Protein AF-A0A7C8DAU6-F1 (afdb_monomer)

Mean predicted aligned error: 12.1 Å

pLDDT: mean 77.52, std 14.63, range [39.88, 94.0]

Structure (mmCIF, N/CA/C/O backbone):
data_AF-A0A7C8DAU6-F1
#
_entry.id   AF-A0A7C8DAU6-F1
#
loop_
_atom_site.group_PDB
_atom_site.id
_atom_site.type_symbol
_atom_site.label_atom_id
_atom_site.label_alt_id
_atom_site.label_comp_id
_atom_site.label_asym_id
_atom_site.label_entity_id
_atom_site.label_seq_id
_atom_site.pdbx_PDB_ins_code
_atom_site.Cartn_x
_atom_site.Cartn_y
_atom_site.Cartn_z
_atom_site.occupancy
_atom_site.B_iso_or_equiv
_atom_site.auth_seq_id
_atom_site.auth_comp_id
_atom_site.auth_asym_id
_atom_site.auth_atom_id
_atom_site.pdbx_PDB_model_num
ATOM 1 N N . MET A 1 1 ? 6.313 13.706 -57.744 1.00 39.88 1 MET A N 1
ATOM 2 C CA . MET A 1 1 ? 7.188 13.143 -56.694 1.00 39.88 1 MET A CA 1
ATOM 3 C C . MET A 1 1 ? 6.290 12.747 -55.542 1.00 39.88 1 MET A C 1
ATOM 5 O O . MET A 1 1 ? 5.895 13.608 -54.774 1.00 39.88 1 MET A O 1
ATOM 9 N N . ASN A 1 2 ? 5.853 11.493 -55.509 1.00 51.28 2 ASN A N 1
ATOM 10 C CA . ASN A 1 2 ? 4.998 10.982 -54.447 1.00 51.28 2 ASN A CA 1
ATOM 11 C C . ASN A 1 2 ? 5.429 9.538 -54.225 1.00 51.28 2 ASN A C 1
ATOM 13 O O . ASN A 1 2 ? 5.299 8.755 -55.153 1.00 51.28 2 ASN A O 1
ATOM 17 N N . ASN A 1 3 ? 6.011 9.232 -53.071 1.00 45.12 3 ASN A N 1
ATOM 18 C CA . ASN A 1 3 ? 6.221 7.863 -52.605 1.00 45.12 3 ASN A CA 1
ATOM 19 C C . ASN A 1 3 ? 6.151 7.895 -51.079 1.00 45.12 3 ASN A C 1
ATOM 21 O O . ASN A 1 3 ? 7.150 7.830 -50.367 1.00 45.12 3 ASN A O 1
ATOM 25 N N . SER A 1 4 ? 4.928 8.058 -50.595 1.00 66.75 4 SER A N 1
ATOM 26 C CA . SER A 1 4 ? 4.530 7.580 -49.281 1.00 66.75 4 SER A CA 1
ATOM 27 C C . SER A 1 4 ? 3.881 6.209 -49.477 1.00 66.75 4 SER A C 1
ATOM 29 O O . SER A 1 4 ? 3.164 6.020 -50.455 1.00 66.75 4 SER A O 1
ATOM 31 N N . ALA A 1 5 ? 4.094 5.319 -48.507 1.00 59.41 5 ALA A N 1
ATOM 32 C CA . ALA A 1 5 ? 3.439 4.022 -48.312 1.00 59.41 5 ALA A CA 1
ATOM 33 C C . ALA A 1 5 ? 4.134 2.786 -48.906 1.00 59.41 5 ALA A C 1
ATOM 35 O O . ALA A 1 5 ? 3.749 2.272 -49.949 1.00 59.41 5 ALA A O 1
ATOM 36 N N . VAL A 1 6 ? 5.045 2.213 -48.112 1.00 53.12 6 VAL A N 1
ATOM 37 C CA . VAL A 1 6 ? 4.981 0.780 -47.778 1.00 53.12 6 VAL A CA 1
ATOM 38 C C . VAL A 1 6 ? 5.263 0.655 -46.276 1.00 53.12 6 VAL A C 1
ATOM 40 O O . VAL A 1 6 ? 6.411 0.639 -45.851 1.00 53.12 6 VAL A O 1
ATOM 43 N N . ILE A 1 7 ? 4.200 0.641 -45.464 1.00 58.69 7 ILE A N 1
ATOM 44 C CA . ILE A 1 7 ? 4.240 0.351 -44.017 1.00 58.69 7 ILE A CA 1
ATOM 45 C C . ILE A 1 7 ? 3.485 -0.964 -43.792 1.00 58.69 7 ILE A C 1
ATOM 47 O O . ILE A 1 7 ? 2.482 -1.016 -43.089 1.00 58.69 7 ILE A O 1
ATOM 51 N N . LEU A 1 8 ? 3.902 -2.025 -44.478 1.00 59.00 8 LEU A N 1
ATOM 52 C CA . LEU A 1 8 ? 3.464 -3.378 -44.157 1.00 59.00 8 LEU A CA 1
ATOM 53 C C . LEU A 1 8 ? 4.721 -4.224 -43.956 1.00 59.00 8 LEU A C 1
ATOM 55 O O . LEU A 1 8 ? 5.586 -4.205 -44.835 1.00 59.00 8 LEU A O 1
ATOM 59 N N . PRO A 1 9 ? 4.863 -4.931 -42.822 1.00 58.03 9 PRO A N 1
ATOM 60 C CA . PRO A 1 9 ? 5.962 -5.863 -42.629 1.00 58.03 9 PRO A CA 1
ATOM 61 C C . PRO A 1 9 ? 5.830 -6.973 -43.676 1.00 58.03 9 PRO A C 1
ATOM 63 O O . PRO A 1 9 ? 4.948 -7.821 -43.600 1.00 58.03 9 PRO A O 1
ATOM 66 N N . THR A 1 10 ? 6.677 -6.943 -44.703 1.00 67.38 10 THR A N 1
ATOM 67 C CA . THR A 1 10 ? 6.660 -7.924 -45.799 1.00 67.38 10 THR A CA 1
ATOM 68 C C . THR A 1 10 ? 7.299 -9.262 -45.413 1.00 67.38 10 THR A C 1
ATOM 70 O O . THR A 1 10 ? 7.273 -10.193 -46.210 1.00 67.38 10 THR A O 1
ATOM 73 N N . ASN A 1 11 ? 7.849 -9.374 -44.197 1.00 71.00 11 ASN A N 1
ATOM 74 C CA . ASN A 1 11 ? 8.528 -10.563 -43.686 1.00 71.00 11 ASN A CA 1
ATOM 75 C C . ASN A 1 11 ? 7.831 -11.066 -42.411 1.00 71.00 11 ASN A C 1
ATOM 77 O O . ASN A 1 11 ? 7.486 -10.280 -41.530 1.00 71.00 11 ASN A O 1
ATOM 81 N N . LEU A 1 12 ? 7.656 -12.385 -42.292 1.00 73.94 12 LEU A N 1
ATOM 82 C CA . LEU A 1 12 ? 7.034 -13.027 -41.124 1.00 73.94 12 LEU A CA 1
ATOM 83 C C . LEU A 1 12 ? 7.798 -12.737 -39.813 1.00 73.94 12 LEU A C 1
ATOM 85 O O . LEU A 1 12 ? 7.191 -12.640 -38.746 1.00 73.94 12 LEU A O 1
ATOM 89 N N . GLU A 1 13 ? 9.115 -12.537 -39.902 1.00 73.88 13 GLU A N 1
ATOM 90 C CA . GLU A 1 13 ? 9.978 -12.172 -38.771 1.00 73.88 13 GLU A CA 1
ATOM 91 C C . GLU A 1 13 ? 9.672 -10.762 -38.246 1.00 73.88 13 GLU A C 1
ATOM 93 O O . GLU A 1 13 ? 9.428 -10.598 -37.055 1.00 73.88 13 GLU A O 1
ATOM 98 N N . SER A 1 14 ? 9.531 -9.758 -39.122 1.00 74.06 14 SER A N 1
ATOM 99 C CA . SER A 1 14 ? 9.237 -8.384 -38.687 1.00 74.06 14 SER A CA 1
ATOM 100 C C . SER A 1 14 ? 7.814 -8.207 -38.159 1.00 74.06 14 SER A C 1
ATOM 102 O O . SER A 1 14 ? 7.573 -7.341 -37.319 1.00 74.06 14 SER A O 1
ATOM 104 N N . PHE A 1 15 ? 6.871 -9.039 -38.608 1.00 75.19 15 PHE A N 1
ATOM 105 C CA . PHE A 1 15 ? 5.551 -9.136 -37.987 1.00 75.19 15 PHE A CA 1
ATOM 106 C C . PHE A 1 15 ? 5.646 -9.732 -36.576 1.00 75.19 15 PHE A C 1
ATOM 108 O O . PHE A 1 15 ? 5.046 -9.199 -35.647 1.00 75.19 15 PHE A O 1
ATOM 115 N N . THR A 1 16 ? 6.430 -10.798 -36.392 1.00 80.62 16 THR A N 1
ATOM 116 C CA . THR A 1 16 ? 6.605 -11.446 -35.082 1.00 80.62 16 THR A CA 1
ATOM 117 C C . THR A 1 16 ? 7.284 -10.509 -34.080 1.00 80.62 16 THR A C 1
ATOM 119 O O . THR A 1 16 ? 6.788 -10.362 -32.966 1.00 80.62 16 THR A O 1
ATOM 122 N N . ASP A 1 17 ? 8.329 -9.792 -34.492 1.00 81.88 17 ASP A N 1
ATOM 123 C CA . ASP A 1 17 ? 9.068 -8.858 -33.631 1.00 81.88 17 ASP A CA 1
ATOM 124 C C . ASP A 1 17 ? 8.231 -7.657 -33.168 1.00 81.88 17 ASP A C 1
ATOM 126 O O . ASP A 1 17 ? 8.472 -7.103 -32.097 1.00 81.88 17 ASP A O 1
ATOM 130 N N . GLN A 1 18 ? 7.226 -7.250 -33.949 1.00 80.12 18 GLN A N 1
ATOM 131 C CA . GLN A 1 18 ? 6.353 -6.122 -33.608 1.00 80.12 18 GLN A CA 1
ATOM 132 C C . GLN A 1 18 ? 5.091 -6.559 -32.859 1.00 80.12 18 GLN A C 1
ATOM 134 O O . GLN A 1 18 ? 4.644 -5.875 -31.940 1.00 80.12 18 GLN A O 1
ATOM 139 N N . VAL A 1 19 ? 4.501 -7.695 -33.236 1.00 86.56 19 VAL A N 1
ATOM 140 C CA . VAL A 1 19 ? 3.215 -8.151 -32.691 1.00 86.56 19 VAL A CA 1
ATOM 141 C C . VAL A 1 19 ? 3.391 -8.922 -31.387 1.00 86.56 19 VAL A C 1
ATOM 143 O O . VAL A 1 19 ? 2.555 -8.792 -30.489 1.00 86.56 19 VAL A O 1
ATOM 146 N N . LEU A 1 20 ? 4.475 -9.688 -31.238 1.00 84.94 20 LEU A N 1
ATOM 147 C CA . LEU A 1 20 ? 4.702 -10.505 -30.046 1.00 84.94 20 LEU A CA 1
ATOM 148 C C . LEU A 1 20 ? 4.849 -9.663 -28.761 1.00 84.94 20 LEU A C 1
ATOM 150 O O . LEU A 1 20 ? 4.188 -10.008 -27.778 1.00 84.94 20 LEU A O 1
ATOM 154 N N . PRO A 1 21 ? 5.599 -8.539 -28.734 1.00 85.25 21 PRO A N 1
ATOM 155 C CA . PRO A 1 21 ? 5.677 -7.684 -27.547 1.00 85.25 21 PRO A CA 1
ATOM 156 C C . PRO A 1 21 ? 4.337 -7.038 -27.185 1.00 85.25 21 PRO A C 1
ATOM 158 O O . PRO A 1 21 ? 3.995 -6.948 -26.008 1.00 85.25 21 PRO A O 1
ATOM 161 N N . VAL A 1 22 ? 3.542 -6.633 -28.182 1.00 86.44 22 VAL A N 1
ATOM 162 C CA . VAL A 1 22 ? 2.211 -6.043 -27.957 1.00 86.44 22 VAL A CA 1
ATOM 163 C C . VAL A 1 22 ? 1.257 -7.080 -27.370 1.00 86.44 22 VAL A C 1
ATOM 165 O O . VAL A 1 22 ? 0.549 -6.796 -26.405 1.00 86.44 22 VAL A O 1
ATOM 168 N N . PHE A 1 23 ? 1.264 -8.303 -27.901 1.00 87.56 23 PHE A N 1
ATOM 169 C CA . PHE A 1 23 ? 0.465 -9.396 -27.356 1.00 87.56 23 PHE A CA 1
ATOM 170 C C . PHE A 1 23 ? 0.895 -9.761 -25.927 1.00 87.56 23 PHE A C 1
ATOM 172 O O . PHE A 1 23 ? 0.044 -9.931 -25.052 1.00 87.56 23 PHE A O 1
ATOM 179 N N . ALA A 1 24 ? 2.205 -9.810 -25.664 1.00 86.12 24 ALA A N 1
ATOM 180 C CA . ALA A 1 24 ? 2.749 -10.023 -24.325 1.00 86.12 24 ALA A CA 1
ATOM 181 C C . ALA A 1 24 ? 2.336 -8.906 -23.351 1.00 86.12 24 ALA A C 1
ATOM 183 O O . ALA A 1 24 ? 1.946 -9.200 -22.221 1.00 86.12 24 ALA A O 1
ATOM 184 N N . ALA A 1 25 ? 2.340 -7.644 -23.790 1.00 85.50 25 ALA A N 1
ATOM 185 C CA . ALA A 1 25 ? 1.873 -6.514 -22.992 1.00 85.50 25 ALA A CA 1
ATOM 186 C C . ALA A 1 25 ? 0.372 -6.617 -22.678 1.00 85.50 25 ALA A C 1
ATOM 188 O O . ALA A 1 25 ? -0.015 -6.456 -21.524 1.00 85.50 25 ALA A O 1
ATOM 189 N N . ILE A 1 26 ? -0.476 -6.959 -23.658 1.00 90.56 26 ILE A N 1
ATOM 190 C CA . ILE A 1 26 ? -1.918 -7.178 -23.440 1.00 90.56 26 ILE A CA 1
ATOM 191 C C . ILE A 1 26 ? -2.144 -8.290 -22.409 1.00 90.56 26 ILE A C 1
ATOM 193 O O . ILE A 1 26 ? -2.887 -8.097 -21.446 1.00 90.56 26 ILE A O 1
ATOM 197 N N . ALA A 1 27 ? -1.482 -9.438 -22.577 1.00 90.56 27 ALA A N 1
ATOM 198 C CA . ALA A 1 27 ? -1.579 -10.549 -21.635 1.00 90.56 27 ALA A CA 1
ATOM 199 C C . ALA A 1 27 ? -1.118 -10.132 -20.227 1.00 90.56 27 ALA A C 1
ATOM 201 O O . ALA A 1 27 ? -1.813 -10.396 -19.243 1.00 90.56 27 ALA A O 1
ATOM 202 N N . GLY A 1 28 ? 0.003 -9.411 -20.135 1.00 89.00 28 GLY A N 1
ATOM 203 C CA . GLY A 1 28 ? 0.523 -8.856 -18.888 1.00 89.00 28 GLY A CA 1
ATOM 204 C C . GLY A 1 28 ? -0.467 -7.911 -18.203 1.00 89.00 28 GLY A C 1
ATOM 205 O O . GLY A 1 28 ? -0.727 -8.063 -17.011 1.00 89.00 28 GLY A O 1
ATOM 206 N N . ILE A 1 29 ? -1.092 -6.997 -18.951 1.00 90.44 29 ILE A N 1
ATOM 207 C CA . ILE A 1 29 ? -2.101 -6.058 -18.436 1.00 90.44 29 ILE A CA 1
ATOM 208 C C . ILE A 1 29 ? -3.329 -6.796 -17.906 1.00 90.44 29 ILE A C 1
ATOM 210 O O . ILE A 1 29 ? -3.839 -6.426 -16.849 1.00 90.44 29 ILE A O 1
ATOM 214 N N . VAL A 1 30 ? -3.811 -7.832 -18.597 1.00 94.00 30 VAL A N 1
ATOM 215 C CA . VAL A 1 30 ? -4.974 -8.622 -18.154 1.00 94.00 30 VAL A CA 1
ATOM 216 C C . VAL A 1 30 ? -4.668 -9.349 -16.843 1.00 94.00 30 VAL A C 1
ATOM 218 O O . VAL A 1 30 ? -5.449 -9.273 -15.888 1.00 94.00 30 VAL A O 1
ATOM 221 N N . VAL A 1 31 ? -3.511 -10.013 -16.767 1.00 91.12 31 VAL A N 1
ATOM 222 C CA . VAL A 1 31 ? -3.067 -10.718 -15.556 1.00 91.12 31 VAL A CA 1
ATOM 223 C C . VAL A 1 31 ? -2.878 -9.733 -14.400 1.00 91.12 31 VAL A C 1
ATOM 225 O O . VAL A 1 31 ? -3.410 -9.950 -13.309 1.00 91.12 31 VAL A O 1
ATOM 228 N N . TYR A 1 32 ? -2.194 -8.614 -14.647 1.00 89.56 32 TYR A N 1
ATOM 229 C CA . TYR A 1 32 ? -1.951 -7.583 -13.642 1.00 89.56 32 TYR A CA 1
ATOM 230 C C . TYR A 1 32 ? -3.254 -6.944 -13.157 1.00 89.56 32 TYR A C 1
ATOM 232 O O . TYR A 1 32 ? -3.492 -6.863 -11.957 1.00 89.56 32 TYR A O 1
ATOM 240 N N . SER A 1 33 ? -4.153 -6.559 -14.063 1.00 90.56 33 SER A N 1
ATOM 241 C CA . SER A 1 33 ? -5.457 -5.978 -13.715 1.00 90.56 33 SER A CA 1
ATOM 242 C C . SER A 1 33 ? -6.302 -6.923 -12.860 1.00 90.56 33 SER A C 1
ATOM 244 O O . SER A 1 33 ? -6.970 -6.484 -11.925 1.00 90.56 33 SER A O 1
ATOM 246 N N . THR A 1 34 ? -6.234 -8.231 -13.126 1.00 90.06 34 THR A N 1
ATOM 247 C CA . THR A 1 34 ? -6.909 -9.252 -12.308 1.00 90.06 34 THR A CA 1
ATOM 248 C C . THR A 1 34 ? -6.330 -9.304 -10.892 1.00 90.06 34 THR A C 1
ATOM 250 O O . THR A 1 34 ? -7.072 -9.373 -9.910 1.00 90.06 34 THR A O 1
ATOM 253 N N . PHE A 1 35 ? -5.004 -9.220 -10.767 1.00 87.50 35 PHE A N 1
ATOM 254 C CA . PHE A 1 35 ? -4.338 -9.106 -9.471 1.00 87.50 35 PHE A CA 1
ATOM 255 C C . PHE A 1 35 ? -4.753 -7.824 -8.732 1.00 87.50 35 PHE A C 1
ATOM 257 O O . PHE A 1 35 ? -5.162 -7.892 -7.570 1.00 87.50 35 PHE A O 1
ATOM 264 N N . VAL A 1 36 ? -4.737 -6.675 -9.416 1.00 88.19 36 VAL A N 1
ATOM 265 C CA . VAL A 1 36 ? -5.164 -5.378 -8.869 1.00 88.19 36 VAL A CA 1
ATOM 266 C C . VAL A 1 36 ? -6.600 -5.428 -8.379 1.00 88.19 36 VAL A C 1
ATOM 268 O O . VAL A 1 36 ? -6.890 -4.917 -7.298 1.00 88.19 36 VAL A O 1
ATOM 271 N N . PHE A 1 37 ? -7.487 -6.090 -9.123 1.00 88.31 37 PHE A N 1
ATOM 272 C CA . PHE A 1 37 ? -8.880 -6.258 -8.733 1.00 88.31 37 PHE A CA 1
ATOM 273 C C . PHE A 1 37 ? -9.030 -6.907 -7.356 1.00 88.31 37 PHE A C 1
ATOM 275 O O . PHE A 1 37 ? -9.788 -6.436 -6.506 1.00 88.31 37 PHE A O 1
ATOM 282 N N . LYS A 1 38 ? -8.262 -7.970 -7.111 1.00 86.44 38 LYS A N 1
ATOM 283 C CA . LYS A 1 38 ? -8.249 -8.649 -5.815 1.00 86.44 38 LYS A CA 1
ATOM 284 C C . LYS A 1 38 ? -7.601 -7.781 -4.734 1.00 86.44 38 LYS A C 1
ATOM 286 O O . LYS A 1 38 ? -8.142 -7.678 -3.636 1.00 86.44 38 LYS A O 1
ATOM 291 N N . PHE A 1 39 ? -6.479 -7.144 -5.063 1.00 84.69 39 PHE A N 1
ATOM 292 C CA . PHE A 1 39 ? -5.710 -6.274 -4.174 1.00 84.69 39 PHE A CA 1
ATOM 293 C C . PHE A 1 39 ? -6.539 -5.113 -3.621 1.00 84.69 39 PHE A C 1
ATOM 295 O O . PHE A 1 39 ? -6.678 -4.972 -2.405 1.00 84.69 39 PHE A O 1
ATOM 302 N N . TYR A 1 40 ? -7.116 -4.293 -4.504 1.00 85.44 40 TYR A N 1
ATOM 303 C CA . TYR A 1 40 ? -7.797 -3.076 -4.075 1.00 85.44 40 TYR A CA 1
ATOM 304 C C . TYR A 1 40 ? -9.038 -3.428 -3.252 1.00 85.44 40 TYR A C 1
ATOM 306 O O . TYR A 1 40 ? -9.341 -2.756 -2.269 1.00 85.44 40 TYR A O 1
ATOM 314 N N . ARG A 1 41 ? -9.772 -4.483 -3.647 1.00 85.12 41 ARG A N 1
ATOM 315 C CA . ARG A 1 41 ? -11.011 -4.877 -2.969 1.00 85.12 41 ARG A CA 1
ATOM 316 C C . ARG A 1 41 ? -10.696 -5.370 -1.572 1.00 85.12 41 ARG A C 1
ATOM 318 O O . ARG A 1 41 ? -11.426 -5.053 -0.643 1.00 85.12 41 ARG A O 1
ATOM 325 N N . PHE A 1 42 ? -9.588 -6.086 -1.436 1.00 83.00 42 PHE A N 1
ATOM 326 C CA . PHE A 1 42 ? -9.103 -6.510 -0.146 1.00 83.00 42 PHE A CA 1
ATOM 327 C C . PHE A 1 42 ? -8.747 -5.302 0.735 1.00 83.00 42 PHE A C 1
ATOM 329 O O . PHE A 1 42 ? -9.311 -5.158 1.810 1.00 83.00 42 PHE A O 1
ATOM 336 N N . LEU A 1 43 ? -7.889 -4.386 0.275 1.00 84.00 43 LEU A N 1
ATOM 337 C CA . LEU A 1 43 ? -7.456 -3.239 1.085 1.00 84.00 43 LEU A CA 1
ATOM 338 C C . LEU A 1 43 ? -8.583 -2.282 1.490 1.00 84.00 43 LEU A C 1
ATOM 340 O O . LEU A 1 43 ? -8.566 -1.760 2.608 1.00 84.00 43 LEU A O 1
ATOM 344 N N . ALA A 1 44 ? -9.534 -2.056 0.585 1.00 85.44 44 ALA A N 1
ATOM 345 C CA . ALA A 1 44 ? -10.622 -1.105 0.769 1.00 85.44 44 ALA A CA 1
ATOM 346 C C . ALA A 1 44 ? -11.780 -1.628 1.628 1.00 85.44 44 ALA A C 1
ATOM 348 O O . ALA A 1 44 ? -12.657 -0.851 1.996 1.00 85.44 44 ALA A O 1
ATOM 349 N N . THR A 1 45 ? -11.812 -2.928 1.934 1.00 80.44 45 THR A N 1
ATOM 350 C CA . THR A 1 45 ? -12.864 -3.501 2.781 1.00 80.44 45 THR A CA 1
ATOM 351 C C . THR A 1 45 ? -12.576 -3.162 4.238 1.00 80.44 45 THR A C 1
ATOM 353 O O . THR A 1 45 ? -11.483 -3.453 4.732 1.00 80.44 45 THR A O 1
ATOM 356 N N . ARG A 1 46 ? -13.541 -2.570 4.949 1.00 75.50 46 ARG A N 1
ATOM 357 C CA . ARG A 1 46 ? -13.369 -2.191 6.357 1.00 75.50 46 ARG A CA 1
ATOM 358 C C . ARG A 1 46 ? -13.063 -3.419 7.219 1.00 75.50 46 ARG A C 1
ATOM 360 O O . ARG A 1 46 ? -12.052 -3.449 7.923 1.00 75.50 46 ARG A O 1
ATOM 367 N N . ASP A 1 47 ? -13.891 -4.454 7.084 1.00 71.00 47 ASP A N 1
ATOM 368 C CA . ASP A 1 47 ? -13.801 -5.714 7.822 1.00 71.00 47 ASP A CA 1
ATOM 369 C C . ASP A 1 47 ? -13.190 -6.821 6.943 1.00 71.00 47 ASP A C 1
ATOM 371 O O . ASP A 1 47 ? -13.859 -7.464 6.142 1.00 71.00 47 ASP A O 1
ATOM 375 N N . LEU A 1 48 ? -11.877 -7.035 7.081 1.00 60.09 48 LEU A N 1
ATOM 376 C CA . LEU A 1 48 ? -11.109 -7.982 6.256 1.00 60.09 48 LEU A CA 1
ATOM 377 C C . LEU A 1 48 ? -11.429 -9.461 6.530 1.00 60.09 48 LEU A C 1
ATOM 379 O O . LEU A 1 48 ? -11.060 -10.333 5.744 1.00 60.09 48 LEU A O 1
ATOM 383 N N . ILE A 1 49 ? -12.063 -9.751 7.665 1.00 56.72 49 ILE A N 1
ATOM 384 C CA . ILE A 1 49 ? -12.398 -11.097 8.121 1.00 56.72 49 ILE A CA 1
ATOM 385 C C . ILE A 1 49 ? -13.847 -11.065 8.580 1.00 56.72 49 ILE A C 1
ATOM 387 O O . ILE A 1 49 ? -14.173 -10.421 9.577 1.00 56.72 49 ILE A O 1
ATOM 391 N N . ASP A 1 50 ? -14.702 -11.772 7.849 1.00 48.28 50 ASP A N 1
ATOM 392 C CA . ASP A 1 50 ? -16.097 -11.925 8.223 1.00 48.28 50 ASP A CA 1
ATOM 393 C C . ASP A 1 50 ? -16.172 -12.825 9.463 1.00 48.28 50 ASP A C 1
ATOM 395 O O . ASP A 1 50 ? -15.729 -13.976 9.473 1.00 48.28 50 ASP A O 1
ATOM 399 N N . ALA A 1 51 ? -16.665 -12.253 10.551 1.00 45.88 51 ALA A N 1
ATOM 400 C CA . ALA A 1 51 ? -16.600 -12.751 11.917 1.00 45.88 51 ALA A CA 1
ATOM 401 C C . ALA A 1 51 ? -17.515 -13.957 12.202 1.00 45.88 51 ALA A C 1
ATOM 403 O O . ALA A 1 51 ? -18.044 -14.091 13.306 1.00 45.88 51 ALA A O 1
ATOM 404 N N . ASN A 1 52 ? -17.764 -14.838 11.234 1.00 46.72 52 ASN A N 1
ATOM 405 C CA . ASN A 1 52 ? -18.747 -15.907 11.383 1.00 46.72 52 ASN A CA 1
ATOM 406 C C . ASN A 1 52 ? -18.123 -17.189 11.968 1.00 46.72 52 ASN A C 1
ATOM 408 O O . ASN A 1 52 ? -18.096 -18.245 11.348 1.00 46.72 52 ASN A O 1
ATOM 412 N N . LEU A 1 53 ? -17.622 -17.098 13.205 1.00 50.53 53 LEU A N 1
ATOM 413 C CA . LEU A 1 53 ? -17.132 -18.238 14.002 1.00 50.53 53 LEU A CA 1
ATOM 414 C C . LEU A 1 53 ? -18.249 -18.924 14.815 1.00 50.53 53 LEU A C 1
ATOM 416 O O . LEU A 1 53 ? -17.995 -19.588 15.822 1.00 50.53 53 LEU A O 1
ATOM 420 N N . SER A 1 54 ? -19.510 -18.787 14.398 1.00 49.38 54 SER A N 1
ATOM 421 C CA . SER A 1 54 ? -20.651 -19.432 15.064 1.00 49.38 54 SER A CA 1
ATOM 422 C C . SER A 1 54 ? -20.540 -20.967 15.068 1.00 49.38 54 SER A C 1
ATOM 424 O O . SER A 1 54 ? -21.019 -21.611 16.005 1.00 49.38 54 SER A O 1
ATOM 426 N N . GLN A 1 55 ? -19.813 -21.539 14.103 1.00 48.06 55 GLN A N 1
ATOM 427 C CA . GLN A 1 55 ? -19.697 -22.982 13.882 1.00 48.06 55 GLN A CA 1
ATOM 428 C C . GLN A 1 55 ? -18.632 -23.692 14.744 1.00 48.06 55 GLN A C 1
ATOM 430 O O . GLN A 1 55 ? -18.694 -24.902 14.911 1.00 48.06 55 GLN A O 1
ATOM 435 N N . TYR A 1 56 ? -17.681 -22.973 15.359 1.00 47.66 56 TYR A N 1
ATOM 436 C CA . TYR A 1 56 ? -16.618 -23.599 16.177 1.00 47.66 56 TYR A CA 1
ATOM 437 C C . TYR A 1 56 ? -16.978 -23.736 17.667 1.00 47.66 56 TYR A C 1
ATOM 439 O O . TYR A 1 56 ? -16.163 -24.133 18.498 1.00 47.66 56 TYR A O 1
ATOM 447 N N . SER A 1 57 ? -18.212 -23.376 18.020 1.00 50.19 57 SER A N 1
ATOM 448 C CA . SER A 1 57 ? -18.653 -23.165 19.400 1.00 50.19 57 SER A CA 1
ATOM 449 C C . SER A 1 57 ? -19.739 -24.149 19.854 1.00 50.19 57 SER A C 1
ATOM 451 O O . SER A 1 57 ? -20.403 -23.928 20.870 1.00 50.19 57 SER A O 1
ATOM 453 N N . GLU A 1 58 ? -19.920 -25.248 19.116 1.00 54.06 58 GLU A N 1
ATOM 454 C CA . GLU A 1 58 ? -20.954 -26.263 19.370 1.00 54.06 58 GLU A CA 1
ATOM 455 C C . GLU A 1 58 ? -20.800 -26.991 20.723 1.00 54.06 58 GLU A C 1
ATOM 457 O O . GLU A 1 58 ? -21.749 -27.615 21.182 1.00 54.06 58 GLU A O 1
ATOM 462 N N . GLY A 1 59 ? -19.661 -26.846 21.416 1.00 52.34 59 GLY A N 1
ATOM 463 C CA . GLY A 1 59 ? -19.379 -27.536 22.684 1.00 52.34 59 GLY A CA 1
ATOM 464 C C . GLY A 1 59 ? -19.469 -26.718 23.985 1.00 52.34 59 GLY A C 1
ATOM 465 O O . GLY A 1 59 ? -19.333 -27.310 25.052 1.00 52.34 59 GLY A O 1
ATOM 466 N N . PHE A 1 60 ? -19.673 -25.391 23.954 1.00 52.59 60 PHE A N 1
ATOM 467 C CA . PHE A 1 60 ? -19.599 -24.540 25.164 1.00 52.59 60 PHE A CA 1
ATOM 468 C C . PHE A 1 60 ? -20.941 -23.893 25.549 1.00 52.59 60 PHE A C 1
ATOM 470 O O . PHE A 1 60 ? -21.663 -23.360 24.707 1.00 52.59 60 PHE A O 1
ATOM 477 N N . THR A 1 61 ? -21.268 -23.885 26.847 1.00 54.66 61 THR A N 1
ATOM 478 C CA . THR A 1 61 ? -22.508 -23.310 27.398 1.00 54.66 61 THR A CA 1
ATOM 479 C C . THR A 1 61 ? -22.428 -21.786 27.602 1.00 54.66 61 THR A C 1
ATOM 481 O O . THR A 1 61 ? -21.434 -21.242 28.089 1.00 54.66 61 THR A O 1
ATOM 484 N N . GLY A 1 62 ? -23.512 -21.091 27.222 1.00 62.25 62 GLY A N 1
ATOM 485 C CA . GLY A 1 62 ? -23.904 -19.713 27.577 1.00 62.25 62 GLY A CA 1
ATOM 486 C C . GLY A 1 62 ? -22.813 -18.632 27.596 1.00 62.25 62 GLY A C 1
ATOM 487 O O . GLY A 1 62 ? -22.597 -17.924 26.613 1.00 62.25 62 GLY A O 1
ATOM 488 N N . PHE A 1 63 ? -22.171 -18.461 28.753 1.00 57.16 63 PHE A N 1
ATOM 489 C CA . PHE A 1 63 ? -21.191 -17.403 29.022 1.00 57.16 63 PHE A CA 1
ATOM 490 C C . PHE A 1 63 ? -19.797 -17.721 28.455 1.00 57.16 63 PHE A C 1
ATOM 492 O O . PHE A 1 63 ? -19.184 -16.859 27.825 1.00 57.16 63 PHE A O 1
ATOM 499 N N . MET A 1 64 ? -19.332 -18.972 28.579 1.00 54.78 64 MET A N 1
ATOM 500 C CA . MET A 1 64 ? -18.043 -19.404 28.015 1.00 54.78 64 MET A CA 1
ATOM 501 C C . MET A 1 64 ? -18.050 -19.354 26.487 1.00 54.78 64 MET A C 1
ATOM 503 O O . MET A 1 64 ? -17.063 -18.952 25.880 1.00 54.78 64 MET A O 1
ATOM 507 N N . LYS A 1 65 ? -19.193 -19.661 25.861 1.00 60.06 65 LYS A N 1
ATOM 508 C CA . LYS A 1 65 ? -19.385 -19.530 24.410 1.00 60.06 65 LYS A CA 1
ATOM 509 C C . LYS A 1 65 ? -19.178 -18.089 23.928 1.00 60.06 65 LYS A C 1
ATOM 511 O O . LYS A 1 65 ? -18.512 -17.862 22.924 1.00 60.06 65 LYS A O 1
ATOM 516 N N . ARG A 1 66 ? -19.719 -17.111 24.667 1.00 57.91 66 ARG A N 1
ATOM 517 C CA . ARG A 1 66 ? -19.568 -15.677 24.363 1.00 57.91 66 ARG A CA 1
ATOM 518 C C . ARG A 1 66 ? -18.137 -15.185 24.570 1.00 57.91 66 ARG A C 1
ATOM 520 O O . ARG A 1 66 ? -17.658 -14.421 23.740 1.00 57.91 66 ARG A O 1
ATOM 527 N N . LEU A 1 67 ? -17.452 -15.636 25.623 1.00 60.97 67 LEU A N 1
ATOM 528 C CA . LEU A 1 67 ? -16.058 -15.253 25.862 1.00 60.97 67 LEU A CA 1
ATOM 529 C C . LEU A 1 67 ? -15.097 -15.881 24.853 1.00 60.97 67 LEU A C 1
ATOM 531 O O . LEU A 1 67 ? -14.270 -15.167 24.304 1.00 60.97 67 LEU A O 1
ATOM 535 N N . VAL A 1 68 ? -15.219 -17.178 24.564 1.00 63.00 68 VAL A N 1
ATOM 536 C CA . VAL A 1 68 ? -14.346 -17.868 23.602 1.00 63.00 68 VAL A CA 1
ATOM 537 C C . VAL A 1 68 ? -14.546 -17.313 22.195 1.00 63.00 68 VAL A C 1
ATOM 539 O O . VAL A 1 68 ? -13.559 -16.975 21.550 1.00 63.00 68 VAL A O 1
ATOM 542 N N . ASN A 1 69 ? -15.794 -17.115 21.748 1.00 59.69 69 ASN A N 1
ATOM 543 C CA . ASN A 1 69 ? -16.055 -16.491 20.446 1.00 59.69 69 ASN A CA 1
ATOM 544 C C . ASN A 1 69 ? -15.587 -15.034 20.407 1.00 59.69 69 ASN A C 1
ATOM 546 O O . ASN A 1 69 ? -15.045 -14.612 19.392 1.00 59.69 69 ASN A O 1
ATOM 550 N N . GLY A 1 70 ? -15.748 -14.279 21.499 1.00 59.53 70 GLY A N 1
ATOM 551 C CA . GLY A 1 70 ? -15.249 -12.908 21.605 1.00 59.53 70 GLY A CA 1
ATOM 552 C C . GLY A 1 70 ? -13.722 -12.833 21.548 1.00 59.53 70 GLY A C 1
ATOM 553 O O . GLY A 1 70 ? -13.180 -12.037 20.793 1.00 59.53 70 GLY A O 1
ATOM 554 N N . ILE A 1 71 ? -13.019 -13.695 22.284 1.00 62.69 71 ILE A N 1
ATOM 555 C CA . ILE A 1 71 ? -11.551 -13.750 22.318 1.00 62.69 71 ILE A CA 1
ATOM 556 C C . ILE A 1 71 ? -10.989 -14.239 20.981 1.00 62.69 71 ILE A C 1
ATOM 558 O O . ILE A 1 71 ? -10.051 -13.630 20.476 1.00 62.69 71 ILE A O 1
ATOM 562 N N . LEU A 1 72 ? -11.568 -15.280 20.372 1.00 61.91 72 LEU A N 1
ATOM 563 C CA . LEU A 1 72 ? -11.187 -15.733 19.028 1.00 61.91 72 LEU A CA 1
ATOM 564 C C . LEU A 1 72 ? -11.388 -14.629 17.989 1.00 61.91 72 LEU A C 1
ATOM 566 O O . LEU A 1 72 ? -10.510 -14.422 17.156 1.00 61.91 72 LEU A O 1
ATOM 570 N N . LEU A 1 73 ? -12.489 -13.880 18.079 1.00 62.59 73 LEU A N 1
ATOM 571 C CA . LEU A 1 73 ? -12.732 -12.732 17.211 1.00 62.59 73 LEU A CA 1
ATOM 572 C C . LEU A 1 73 ? -11.714 -11.619 17.409 1.00 62.59 73 LEU A C 1
ATOM 574 O O . LEU A 1 73 ? -11.190 -11.084 16.438 1.00 62.59 73 LEU A O 1
ATOM 578 N N . ILE A 1 74 ? -11.412 -11.283 18.659 1.00 62.47 74 ILE A N 1
ATOM 579 C CA . ILE A 1 74 ? -10.435 -10.249 18.992 1.00 62.47 74 ILE A CA 1
ATOM 580 C C . ILE A 1 74 ? -9.050 -10.668 18.490 1.00 62.47 74 ILE A C 1
ATOM 582 O O . ILE A 1 74 ? -8.409 -9.890 17.795 1.00 62.47 74 ILE A O 1
ATOM 586 N N . ILE A 1 75 ? -8.608 -11.898 18.759 1.00 64.88 75 ILE A N 1
ATOM 587 C CA . ILE A 1 75 ? -7.295 -12.412 18.338 1.00 64.88 75 ILE A CA 1
ATOM 588 C C . ILE A 1 75 ? -7.195 -12.474 16.813 1.00 64.88 75 ILE A C 1
ATOM 590 O O . ILE A 1 75 ? -6.221 -11.979 16.243 1.00 64.88 75 ILE A O 1
ATOM 594 N N . GLN A 1 76 ? -8.202 -13.036 16.139 1.00 64.69 76 GLN A N 1
ATOM 595 C CA . GLN A 1 76 ? -8.203 -13.139 14.683 1.00 64.69 76 GLN A CA 1
ATOM 596 C C . GLN A 1 76 ? -8.183 -11.746 14.038 1.00 64.69 76 GLN A C 1
ATOM 598 O O . GLN A 1 76 ? -7.439 -11.507 13.096 1.00 64.69 76 GLN A O 1
ATOM 603 N N . ASN A 1 77 ? -8.941 -10.790 14.567 1.00 64.75 77 ASN A N 1
ATOM 604 C CA . ASN A 1 77 ? -9.142 -9.504 13.910 1.00 64.75 77 ASN A CA 1
ATOM 605 C C . ASN A 1 77 ? -8.091 -8.439 14.285 1.00 64.75 77 ASN A C 1
ATOM 607 O O . ASN A 1 77 ? -7.769 -7.589 13.456 1.00 64.75 77 ASN A O 1
ATOM 611 N N . ILE A 1 78 ? -7.525 -8.482 15.500 1.00 68.00 78 ILE A N 1
ATOM 612 C CA . ILE A 1 78 ? -6.448 -7.573 15.936 1.00 68.00 78 ILE A CA 1
ATOM 613 C C . ILE A 1 78 ? -5.082 -8.011 15.414 1.00 68.00 78 ILE A C 1
ATOM 615 O O . ILE A 1 78 ? -4.271 -7.142 15.119 1.00 68.00 78 ILE A O 1
ATOM 619 N N . LEU A 1 79 ? -4.804 -9.313 15.277 1.00 67.38 79 LEU A N 1
ATOM 620 C CA . LEU A 1 79 ? -3.480 -9.770 14.832 1.00 67.38 79 LEU A CA 1
ATOM 621 C C . LEU A 1 79 ? -3.406 -10.024 13.325 1.00 67.38 79 LEU A C 1
ATOM 623 O O . LEU A 1 79 ? -2.427 -9.621 12.697 1.00 67.38 79 LEU A O 1
ATOM 627 N N . PHE A 1 80 ? -4.424 -10.638 12.710 1.00 73.06 80 PHE A N 1
ATOM 628 C CA . PHE A 1 80 ? -4.332 -10.964 11.281 1.00 73.06 80 PHE A CA 1
ATOM 629 C C . PHE A 1 80 ? -4.574 -9.757 10.379 1.00 73.06 80 PHE A C 1
ATOM 631 O O . PHE A 1 80 ? -3.934 -9.661 9.335 1.00 73.06 80 PHE A O 1
ATOM 638 N N . ALA A 1 81 ? -5.456 -8.826 10.760 1.00 76.88 81 ALA A N 1
ATOM 639 C CA . ALA A 1 81 ? -5.725 -7.641 9.948 1.00 76.88 81 ALA A CA 1
ATOM 640 C C . ALA A 1 81 ? -4.465 -6.785 9.709 1.00 76.88 81 ALA A C 1
ATOM 642 O O . ALA A 1 81 ? -4.129 -6.579 8.542 1.00 76.88 81 ALA A O 1
ATOM 643 N N . PRO A 1 82 ? -3.713 -6.332 10.736 1.00 80.75 82 PRO A N 1
ATOM 644 C CA . PRO A 1 82 ? -2.510 -5.541 10.498 1.00 80.75 82 PRO A CA 1
ATOM 645 C C . PRO A 1 82 ? -1.416 -6.341 9.796 1.00 80.75 82 PRO A C 1
ATOM 647 O O . PRO A 1 82 ? -0.741 -5.780 8.943 1.00 80.75 82 PRO A O 1
ATOM 650 N N . PHE A 1 83 ? -1.279 -7.645 10.065 1.00 83.88 83 PHE A N 1
ATOM 651 C CA . PHE A 1 83 ? -0.333 -8.487 9.329 1.00 83.88 83 PHE A CA 1
ATOM 652 C C . PHE A 1 83 ? -0.645 -8.505 7.829 1.00 83.88 83 PHE A C 1
ATOM 654 O O . PHE A 1 83 ? 0.244 -8.350 6.993 1.00 83.88 83 PHE A O 1
ATOM 661 N N . LEU A 1 84 ? -1.922 -8.644 7.482 1.00 83.56 84 LEU A N 1
ATOM 662 C CA . LEU A 1 84 ? -2.356 -8.702 6.097 1.00 83.56 84 LEU A CA 1
ATOM 663 C C . LEU A 1 84 ? -2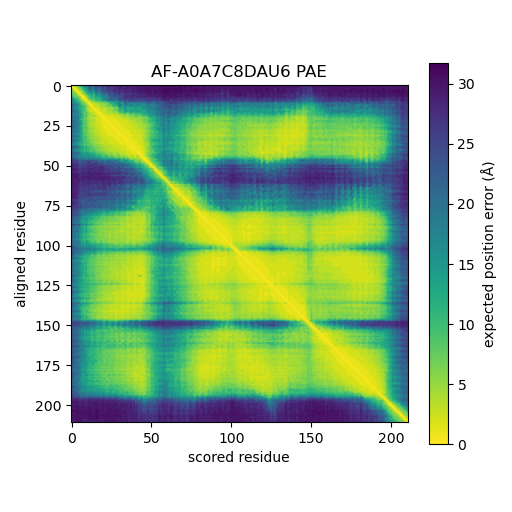.260 -7.331 5.414 1.00 83.56 84 LEU A C 1
ATOM 665 O O . LEU A 1 84 ? -1.839 -7.254 4.266 1.00 83.56 84 LEU A O 1
ATOM 669 N N . ILE A 1 85 ? -2.546 -6.236 6.124 1.00 87.44 85 ILE A N 1
ATOM 670 C CA . ILE A 1 85 ? -2.299 -4.871 5.633 1.00 87.44 85 ILE A CA 1
ATOM 671 C C . ILE A 1 85 ? -0.798 -4.646 5.403 1.00 87.44 85 ILE A C 1
ATOM 673 O O . ILE A 1 85 ? -0.411 -4.153 4.345 1.00 87.44 85 ILE A O 1
ATOM 677 N N . SER A 1 86 ? 0.059 -5.051 6.342 1.00 88.88 86 SER A N 1
ATOM 678 C CA . SER A 1 86 ? 1.513 -4.960 6.200 1.00 88.88 86 SER A CA 1
ATOM 679 C C . SER A 1 86 ? 2.029 -5.798 5.034 1.00 88.88 86 SER A C 1
ATOM 681 O O . SER A 1 86 ? 2.891 -5.337 4.298 1.00 88.88 86 SER A O 1
ATOM 683 N N . PHE A 1 87 ? 1.467 -6.979 4.785 1.00 87.88 87 PHE A N 1
ATOM 684 C CA . PHE A 1 87 ? 1.789 -7.760 3.590 1.00 87.88 87 PHE A CA 1
ATOM 685 C C . PHE A 1 87 ? 1.507 -6.983 2.290 1.00 87.88 87 PHE A C 1
ATOM 687 O O . PHE A 1 87 ? 2.300 -7.017 1.351 1.00 87.88 87 PHE A O 1
ATOM 694 N N . TRP A 1 88 ? 0.421 -6.213 2.234 1.00 87.62 88 TRP A N 1
ATOM 695 C CA . TRP A 1 88 ? 0.133 -5.361 1.078 1.00 87.62 88 TRP A CA 1
ATOM 696 C C . TRP A 1 88 ? 1.033 -4.127 0.990 1.00 87.62 88 TRP A C 1
ATOM 698 O O . TRP A 1 88 ? 1.450 -3.763 -0.110 1.00 87.62 88 TRP A O 1
ATOM 708 N N . VAL A 1 89 ? 1.383 -3.518 2.128 1.00 91.19 89 VAL A N 1
ATOM 709 C CA . VAL A 1 89 ? 2.410 -2.464 2.197 1.00 91.19 89 VAL A CA 1
ATOM 710 C C . VAL A 1 89 ? 3.738 -2.979 1.653 1.00 91.19 89 VAL A C 1
ATOM 712 O O . VAL A 1 89 ? 4.378 -2.279 0.877 1.00 91.19 89 VAL A O 1
ATOM 715 N N . LEU A 1 90 ? 4.127 -4.205 2.008 1.00 91.00 90 LEU A N 1
ATOM 716 C CA . LEU A 1 90 ? 5.351 -4.847 1.535 1.00 91.00 90 LEU A CA 1
ATOM 717 C C . LEU A 1 90 ? 5.364 -4.950 0.009 1.00 91.00 90 LEU A C 1
ATOM 719 O O . LEU A 1 90 ? 6.311 -4.500 -0.629 1.00 91.00 90 LEU A O 1
ATOM 723 N N . ILE A 1 91 ? 4.296 -5.507 -0.571 1.00 88.88 91 ILE A N 1
ATOM 724 C CA . ILE A 1 91 ? 4.157 -5.639 -2.027 1.00 88.88 91 ILE A CA 1
ATOM 725 C C . ILE A 1 91 ? 4.290 -4.274 -2.698 1.00 88.88 91 ILE A C 1
ATOM 727 O O . ILE A 1 91 ? 5.032 -4.127 -3.668 1.00 88.88 91 ILE A O 1
ATOM 731 N N . LEU A 1 92 ? 3.601 -3.265 -2.169 1.00 89.44 92 LEU A N 1
ATOM 732 C CA . LEU A 1 92 ? 3.648 -1.926 -2.727 1.00 89.44 92 LEU A CA 1
ATOM 733 C C . LEU A 1 92 ? 5.034 -1.282 -2.596 1.00 89.44 92 LEU A C 1
ATOM 735 O O . LEU A 1 92 ? 5.520 -0.690 -3.552 1.00 89.44 92 LEU A O 1
ATOM 739 N N . ALA A 1 93 ? 5.687 -1.414 -1.445 1.00 91.12 93 ALA A N 1
ATOM 740 C CA . ALA A 1 93 ? 7.023 -0.878 -1.214 1.00 91.12 93 ALA A CA 1
ATOM 741 C C . ALA A 1 93 ? 8.055 -1.510 -2.157 1.00 91.12 93 ALA A C 1
ATOM 743 O O . ALA A 1 93 ? 8.913 -0.804 -2.687 1.00 91.12 93 ALA A O 1
ATOM 744 N N . VAL A 1 94 ? 7.945 -2.818 -2.417 1.00 88.62 94 VAL A N 1
ATOM 745 C CA . VAL A 1 94 ? 8.768 -3.512 -3.417 1.00 88.62 94 VAL A CA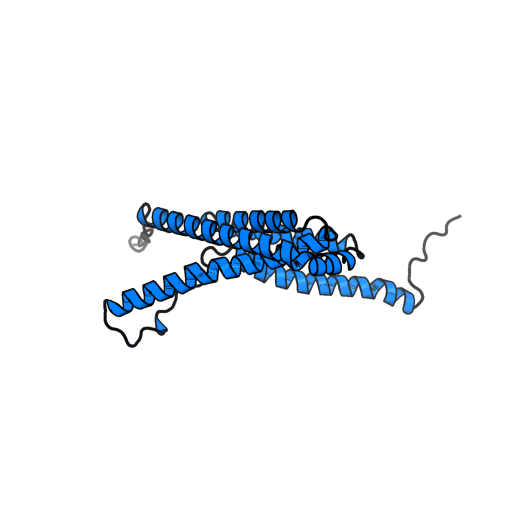 1
ATOM 746 C C . VAL A 1 94 ? 8.512 -2.931 -4.803 1.00 88.62 94 VAL A C 1
ATOM 748 O O . VAL A 1 94 ? 9.460 -2.532 -5.469 1.00 88.62 94 VAL A O 1
ATOM 751 N N . ILE A 1 95 ? 7.248 -2.811 -5.217 1.00 86.81 95 ILE A N 1
ATOM 752 C CA . ILE A 1 95 ? 6.884 -2.227 -6.515 1.00 86.81 95 ILE A CA 1
ATOM 753 C C . ILE A 1 95 ? 7.451 -0.804 -6.668 1.00 86.81 95 ILE A C 1
ATOM 755 O O . ILE A 1 95 ? 8.060 -0.501 -7.691 1.00 86.81 95 ILE A O 1
ATOM 759 N N . LEU A 1 96 ? 7.297 0.053 -5.652 1.00 87.00 96 LEU A N 1
ATOM 760 C CA . LEU A 1 96 ? 7.836 1.417 -5.660 1.00 87.00 96 LEU A CA 1
ATOM 761 C C . LEU A 1 96 ? 9.364 1.435 -5.719 1.00 87.00 96 LEU A C 1
ATOM 763 O O . LEU A 1 96 ? 9.930 2.252 -6.433 1.00 87.00 96 LEU A O 1
ATOM 767 N N . THR A 1 97 ? 10.027 0.509 -5.027 1.00 87.50 97 THR A N 1
ATOM 768 C CA . THR A 1 97 ? 11.492 0.402 -5.046 1.00 87.50 97 THR A CA 1
ATOM 769 C C . THR A 1 97 ? 12.018 -0.041 -6.403 1.00 87.50 97 THR A C 1
ATOM 771 O O . THR A 1 97 ? 13.030 0.478 -6.869 1.00 87.50 97 THR A O 1
ATOM 774 N N . LEU A 1 98 ? 11.322 -0.959 -7.076 1.00 84.75 98 LEU A N 1
ATOM 775 C CA . LEU A 1 98 ? 11.657 -1.326 -8.451 1.00 84.75 98 LEU A CA 1
ATOM 776 C C . LEU A 1 98 ? 11.467 -0.137 -9.398 1.00 84.75 98 LEU A C 1
ATOM 778 O O . LEU A 1 98 ? 12.299 0.080 -10.274 1.00 84.75 98 LEU A O 1
ATOM 782 N N . LEU A 1 99 ? 10.419 0.662 -9.175 1.00 81.25 99 LEU A N 1
ATOM 783 C CA . LEU A 1 99 ? 10.111 1.837 -9.984 1.00 81.25 99 LEU A CA 1
ATOM 784 C C . LEU A 1 99 ? 11.089 3.002 -9.768 1.00 81.25 99 LEU A C 1
ATOM 786 O O . LEU A 1 99 ? 11.395 3.721 -10.714 1.00 81.25 99 LEU A O 1
ATOM 790 N N . SER A 1 100 ? 11.591 3.192 -8.544 1.00 82.56 100 SER A N 1
ATOM 791 C CA . SER A 1 100 ? 12.551 4.254 -8.207 1.00 82.56 100 SER A CA 1
ATOM 792 C C . SER A 1 100 ? 14.004 3.899 -8.542 1.00 82.56 100 SER A C 1
ATOM 794 O O . SER A 1 100 ? 14.904 4.684 -8.263 1.00 82.56 100 SER A O 1
ATOM 796 N N . GLY A 1 101 ? 14.264 2.713 -9.105 1.00 78.19 101 GLY A N 1
ATOM 797 C CA . GLY A 1 101 ? 15.624 2.254 -9.397 1.00 78.19 101 GLY A CA 1
ATOM 798 C C . GLY A 1 101 ? 16.417 1.788 -8.169 1.00 78.19 101 GLY A C 1
ATOM 799 O O . GLY A 1 101 ? 17.649 1.732 -8.208 1.00 78.19 101 GLY A O 1
ATOM 800 N N . GLY A 1 102 ? 15.728 1.436 -7.080 1.00 75.62 102 GLY A N 1
ATOM 801 C CA . GLY A 1 102 ? 16.350 0.982 -5.836 1.00 75.62 102 GLY A CA 1
ATOM 802 C C . GLY A 1 102 ? 16.908 2.112 -4.978 1.00 75.62 102 GLY A C 1
ATOM 803 O O . GLY A 1 102 ? 17.555 1.840 -3.967 1.00 75.62 102 GLY A O 1
ATOM 804 N N . ASP A 1 103 ? 16.672 3.362 -5.371 1.00 74.12 103 ASP A N 1
ATOM 805 C CA . ASP A 1 103 ? 17.090 4.517 -4.598 1.00 74.12 103 ASP A CA 1
ATOM 806 C C . ASP A 1 103 ? 16.063 4.772 -3.489 1.00 74.12 103 ASP A C 1
ATOM 808 O O . ASP A 1 103 ? 14.851 4.790 -3.717 1.00 74.12 103 ASP A O 1
ATOM 812 N N . ASP A 1 104 ? 16.595 4.919 -2.279 1.00 82.75 104 ASP A N 1
ATOM 813 C CA . ASP A 1 104 ? 15.892 5.301 -1.060 1.00 82.75 104 ASP A CA 1
ATOM 814 C C . ASP A 1 104 ? 14.760 4.365 -0.577 1.00 82.75 104 ASP A C 1
ATOM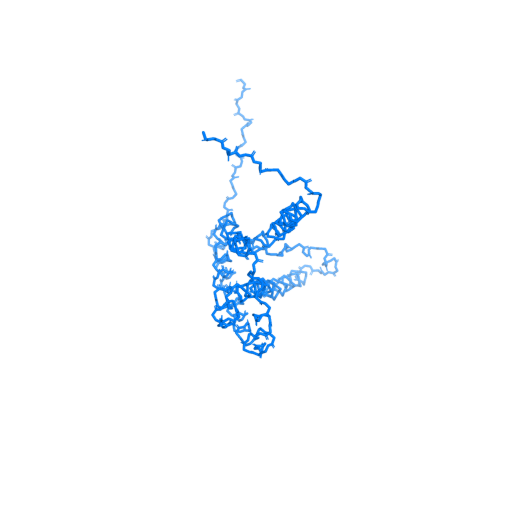 816 O O . ASP A 1 104 ? 13.578 4.716 -0.484 1.00 82.75 104 ASP A O 1
ATOM 820 N N . LEU A 1 105 ? 15.150 3.137 -0.208 1.00 85.81 105 LEU A N 1
ATOM 821 C CA . LEU A 1 105 ? 14.249 2.083 0.284 1.00 85.81 105 LEU A CA 1
ATOM 822 C C . LEU A 1 105 ? 13.389 2.539 1.471 1.00 85.81 105 LEU A C 1
ATOM 824 O O . LEU A 1 105 ? 12.228 2.143 1.580 1.00 85.81 105 LEU A O 1
ATOM 828 N N . TYR A 1 106 ? 13.949 3.369 2.353 1.00 89.19 106 TYR A N 1
ATOM 829 C CA . TYR A 1 106 ? 13.241 3.898 3.515 1.00 89.19 106 TYR A CA 1
ATOM 830 C C . TYR A 1 106 ? 12.022 4.724 3.089 1.00 89.19 106 TYR A C 1
ATOM 832 O O . TYR A 1 106 ? 10.900 4.455 3.529 1.00 89.19 106 TYR A O 1
ATOM 840 N N . TRP A 1 107 ? 12.216 5.686 2.184 1.00 89.75 107 TRP A N 1
ATOM 841 C CA . TRP A 1 107 ? 11.128 6.541 1.714 1.00 89.75 107 TRP A CA 1
ATOM 842 C C . TRP A 1 107 ? 10.069 5.759 0.939 1.00 89.75 107 TRP A C 1
ATOM 844 O O . TRP A 1 107 ? 8.879 6.001 1.140 1.00 89.75 107 TRP A O 1
ATOM 854 N N . ASN A 1 108 ? 10.458 4.764 0.141 1.00 91.12 108 ASN A N 1
ATOM 855 C CA . ASN A 1 108 ? 9.500 3.922 -0.581 1.00 91.12 108 ASN A CA 1
ATOM 856 C C . ASN A 1 108 ? 8.574 3.144 0.361 1.00 91.12 108 ASN A C 1
ATOM 858 O O . ASN A 1 108 ? 7.365 3.067 0.126 1.00 91.12 108 ASN A O 1
ATOM 862 N N . VAL A 1 109 ? 9.117 2.608 1.458 1.00 92.75 109 VAL A N 1
ATOM 863 C CA . VAL A 1 109 ? 8.326 1.925 2.490 1.00 92.75 109 VAL A CA 1
ATOM 864 C C . VAL A 1 109 ? 7.373 2.902 3.190 1.00 92.75 109 VAL A C 1
ATOM 866 O O . VAL A 1 109 ? 6.199 2.577 3.391 1.00 92.75 109 VAL A O 1
ATOM 869 N N . LEU A 1 110 ? 7.823 4.118 3.514 1.00 92.31 110 LEU A N 1
ATOM 870 C CA . LEU A 1 110 ? 6.969 5.135 4.138 1.00 92.31 110 LEU A CA 1
ATOM 871 C C . LEU A 1 110 ? 5.839 5.608 3.221 1.00 92.31 110 LEU A C 1
ATOM 873 O O . LEU A 1 110 ? 4.700 5.758 3.671 1.00 92.31 110 LEU A O 1
ATOM 877 N N . VAL A 1 111 ? 6.133 5.827 1.939 1.00 92.19 111 VAL A N 1
ATOM 878 C CA . VAL A 1 111 ? 5.139 6.220 0.934 1.00 92.19 111 VAL A CA 1
ATOM 879 C C . VAL A 1 111 ? 4.105 5.111 0.768 1.00 92.19 111 VAL A C 1
ATOM 881 O O . VAL A 1 111 ? 2.906 5.376 0.868 1.00 92.19 111 VAL A O 1
ATOM 884 N N . ALA A 1 112 ? 4.547 3.859 0.622 1.00 92.38 112 ALA A N 1
ATOM 885 C CA . ALA A 1 112 ? 3.653 2.707 0.563 1.00 92.38 112 ALA A CA 1
ATOM 886 C C . ALA A 1 112 ? 2.733 2.630 1.793 1.00 92.38 112 ALA A C 1
ATOM 888 O O . ALA A 1 112 ? 1.518 2.463 1.666 1.00 92.38 112 ALA A O 1
ATOM 889 N N . THR A 1 113 ? 3.300 2.818 2.984 1.00 94.00 113 THR A N 1
ATOM 890 C CA . THR A 1 113 ? 2.560 2.788 4.253 1.00 94.00 113 THR A CA 1
ATOM 891 C C . THR A 1 113 ? 1.555 3.929 4.357 1.00 94.00 113 THR A C 1
ATOM 893 O O . THR A 1 113 ? 0.422 3.708 4.777 1.00 94.00 113 THR A O 1
ATOM 896 N N . SER A 1 114 ? 1.930 5.134 3.929 1.00 93.94 114 SER A N 1
ATOM 897 C CA . SER A 1 114 ? 1.059 6.315 3.947 1.00 93.94 114 SER A CA 1
ATOM 898 C C . SER A 1 114 ? -0.147 6.137 3.028 1.00 93.94 114 SER A C 1
ATOM 900 O O . SER A 1 114 ? -1.274 6.479 3.389 1.00 93.94 114 SER A O 1
ATOM 902 N N . ILE A 1 115 ? 0.072 5.550 1.852 1.00 92.38 115 ILE A N 1
ATOM 903 C CA . ILE A 1 115 ? -0.978 5.287 0.866 1.00 92.38 115 ILE A CA 1
ATOM 904 C C . ILE A 1 115 ? -1.934 4.216 1.381 1.00 92.38 115 ILE A C 1
ATOM 906 O O . ILE A 1 115 ? -3.144 4.442 1.426 1.00 92.38 115 ILE A O 1
ATOM 910 N N . VAL A 1 116 ? -1.405 3.072 1.822 1.00 92.50 116 VAL A N 1
ATOM 911 C CA . VAL A 1 116 ? -2.236 1.991 2.365 1.00 92.50 116 VAL A CA 1
ATOM 912 C C . VAL A 1 116 ? -2.977 2.466 3.616 1.00 92.50 116 VAL A C 1
ATOM 914 O O . VAL A 1 116 ? -4.178 2.243 3.729 1.00 92.50 116 VAL A O 1
ATOM 917 N N . GLY A 1 117 ? -2.311 3.195 4.513 1.00 92.75 117 GLY A N 1
ATOM 918 C CA . GLY A 1 117 ? -2.933 3.796 5.690 1.00 92.75 117 GLY A CA 1
ATOM 919 C C . GLY A 1 117 ? -4.071 4.753 5.332 1.00 92.75 117 GLY A C 1
ATOM 920 O O . GLY A 1 117 ? -5.144 4.671 5.924 1.00 92.75 117 GLY A O 1
ATOM 921 N N . SER A 1 118 ? -3.893 5.592 4.309 1.00 93.75 118 SER A N 1
ATOM 922 C CA . SER A 1 118 ? -4.946 6.495 3.822 1.00 93.75 118 SER A CA 1
ATOM 923 C C . SER A 1 118 ? -6.154 5.721 3.292 1.00 93.75 118 SER A C 1
ATOM 925 O O . SER A 1 118 ? -7.287 6.013 3.670 1.00 93.75 118 SER A O 1
ATOM 927 N N . VAL A 1 119 ? -5.925 4.683 2.481 1.00 93.25 119 VAL A N 1
ATOM 928 C CA . VAL A 1 119 ? -6.981 3.780 1.991 1.00 93.25 119 VAL A CA 1
ATOM 929 C C . VAL A 1 119 ? -7.747 3.154 3.159 1.00 93.25 119 VAL A C 1
ATOM 931 O O . VAL A 1 119 ? -8.981 3.158 3.150 1.00 93.25 119 VAL A O 1
ATOM 934 N N . ARG A 1 120 ? -7.037 2.674 4.192 1.00 90.75 120 ARG A N 1
ATOM 935 C CA . ARG A 1 120 ? -7.654 2.103 5.398 1.00 90.75 120 ARG A CA 1
ATOM 936 C C . ARG A 1 120 ? -8.517 3.126 6.109 1.00 90.75 120 ARG A C 1
ATOM 938 O O . ARG A 1 120 ? -9.688 2.848 6.325 1.00 90.75 120 ARG A O 1
ATOM 945 N N . VAL A 1 121 ? -8.000 4.316 6.397 1.00 92.56 121 VAL A N 1
ATOM 946 C CA . VAL A 1 121 ? -8.778 5.390 7.032 1.00 92.56 121 VAL A CA 1
ATOM 947 C C . VAL A 1 121 ? -10.056 5.674 6.239 1.00 92.56 121 VAL A C 1
ATOM 949 O O . VAL A 1 121 ? -11.140 5.693 6.817 1.00 92.56 121 VAL A O 1
ATOM 952 N N . ILE A 1 122 ? -9.958 5.797 4.911 1.00 93.00 122 ILE A N 1
ATOM 953 C CA . ILE A 1 122 ? -11.107 6.057 4.034 1.00 93.00 122 ILE A CA 1
ATOM 954 C C . ILE A 1 122 ? -12.134 4.914 4.084 1.00 93.00 122 ILE A C 1
ATOM 956 O O . ILE A 1 122 ? -13.329 5.201 4.070 1.00 93.00 122 ILE A O 1
ATOM 960 N N . SER A 1 123 ? -11.715 3.648 4.223 1.00 90.50 123 SER A N 1
ATOM 961 C CA . SER A 1 123 ? -12.640 2.497 4.289 1.00 90.50 123 SER A CA 1
ATOM 962 C C . SER A 1 123 ? -13.620 2.566 5.466 1.00 90.50 123 SER A C 1
ATOM 964 O O . SER A 1 123 ? -14.737 2.065 5.374 1.00 90.50 123 SER A O 1
ATOM 966 N N . TYR A 1 124 ? -13.248 3.252 6.554 1.00 86.50 124 TYR A N 1
ATOM 967 C CA . TYR A 1 124 ? -14.129 3.468 7.706 1.00 86.50 124 TYR A CA 1
ATOM 968 C C . TYR A 1 124 ? -15.190 4.556 7.462 1.00 86.50 124 TYR A C 1
ATOM 970 O O . TYR A 1 124 ? -16.179 4.620 8.198 1.00 86.50 124 TYR A O 1
ATOM 978 N N . PHE A 1 125 ? -15.012 5.392 6.434 1.00 86.56 125 PHE A N 1
ATOM 979 C CA . PHE A 1 125 ? -15.978 6.410 6.013 1.00 86.56 125 PHE A CA 1
ATOM 980 C C . PHE A 1 125 ? -16.813 5.947 4.815 1.00 86.56 125 PHE A C 1
ATOM 982 O O . PHE A 1 125 ? -18.038 6.023 4.862 1.00 86.56 125 PHE A O 1
ATOM 989 N N . SER A 1 126 ? -16.150 5.483 3.753 1.00 90.38 126 SER A N 1
ATOM 990 C CA . SER A 1 126 ? -16.761 5.000 2.514 1.00 90.38 126 SER A CA 1
ATOM 991 C C . SER A 1 126 ? -15.864 3.948 1.863 1.00 90.38 126 SER A C 1
ATOM 993 O O . SER A 1 126 ? -14.762 4.246 1.392 1.00 90.38 126 SER A O 1
ATOM 995 N N . GLU A 1 127 ? -16.352 2.71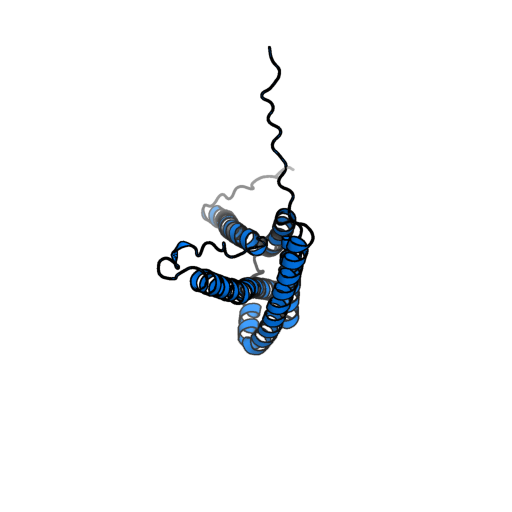0 1.808 1.00 88.31 127 GLU A N 1
ATOM 996 C CA . GLU A 1 127 ? -15.644 1.614 1.142 1.00 88.31 127 GLU A CA 1
ATOM 997 C C . GLU A 1 127 ? -15.520 1.847 -0.366 1.00 88.31 127 GLU A C 1
ATOM 999 O O . GLU A 1 127 ? -14.499 1.494 -0.950 1.00 88.31 127 GLU A O 1
ATOM 1004 N N . ASP A 1 128 ? -16.506 2.490 -0.997 1.00 89.81 128 ASP A N 1
ATOM 1005 C CA . ASP A 1 128 ? -16.464 2.781 -2.432 1.00 89.81 128 ASP A CA 1
ATOM 1006 C C . ASP A 1 128 ? -15.401 3.834 -2.766 1.00 89.81 128 ASP A C 1
ATOM 1008 O O . ASP A 1 128 ? -14.623 3.651 -3.702 1.00 89.81 128 ASP A O 1
ATOM 1012 N N . LEU A 1 129 ? -15.270 4.884 -1.945 1.00 90.81 129 LEU A N 1
ATOM 1013 C CA . LEU A 1 129 ? -14.188 5.857 -2.117 1.00 90.81 129 LEU A CA 1
ATOM 1014 C C . LEU A 1 129 ? -12.820 5.217 -1.852 1.00 90.81 129 LEU A C 1
ATOM 1016 O O . LEU A 1 129 ? -11.869 5.434 -2.599 1.00 90.81 129 LEU A O 1
ATOM 1020 N N . SER A 1 130 ? -12.721 4.396 -0.805 1.00 93.00 130 SER A N 1
ATOM 1021 C CA . SER A 1 130 ? -11.491 3.669 -0.480 1.00 93.00 130 SER A CA 1
ATOM 1022 C C . SER A 1 130 ? -11.062 2.764 -1.637 1.00 93.00 130 SER A C 1
ATOM 1024 O O . SER A 1 130 ? -9.889 2.729 -2.010 1.00 93.00 130 SER A O 1
ATOM 1026 N N . ARG A 1 131 ? -12.033 2.100 -2.272 1.00 92.12 131 ARG A N 1
ATOM 1027 C CA . ARG A 1 131 ? -11.851 1.245 -3.445 1.00 92.12 131 ARG A CA 1
ATOM 1028 C C . ARG A 1 131 ? -11.293 2.016 -4.635 1.00 92.12 131 ARG A C 1
ATOM 1030 O O . ARG A 1 131 ? -10.378 1.535 -5.309 1.00 92.12 131 ARG A O 1
ATOM 1037 N N . ASP A 1 132 ? -11.821 3.210 -4.871 1.00 93.06 132 ASP A N 1
ATOM 1038 C CA . ASP A 1 132 ? -11.381 4.079 -5.955 1.00 93.06 132 ASP A CA 1
ATOM 1039 C C . ASP A 1 132 ? -9.976 4.634 -5.732 1.00 93.06 132 ASP A C 1
ATOM 1041 O O . ASP A 1 132 ? -9.200 4.703 -6.681 1.00 93.06 132 ASP A O 1
ATOM 1045 N N . VAL A 1 133 ? -9.605 4.948 -4.492 1.00 91.06 133 VAL A N 1
ATOM 1046 C CA . VAL A 1 133 ? -8.240 5.382 -4.158 1.00 91.06 133 VAL A CA 1
ATOM 1047 C C . VAL A 1 133 ? -7.255 4.209 -4.236 1.00 91.06 133 VAL A C 1
ATOM 1049 O O . VAL A 1 133 ? -6.181 4.332 -4.824 1.00 91.06 133 VAL A O 1
ATOM 1052 N N . ALA A 1 134 ? -7.626 3.038 -3.711 1.00 91.12 134 ALA A N 1
ATOM 1053 C CA . ALA A 1 134 ? -6.765 1.857 -3.668 1.00 91.12 134 ALA A CA 1
ATOM 1054 C C . ALA A 1 134 ? -6.370 1.335 -5.056 1.00 91.12 134 ALA A C 1
ATOM 1056 O O . ALA A 1 134 ? -5.268 0.812 -5.221 1.00 91.12 134 ALA A O 1
ATOM 1057 N N . LYS A 1 135 ? -7.251 1.465 -6.058 1.00 91.06 135 LYS A N 1
ATOM 1058 C CA . LYS A 1 135 ? -6.975 1.012 -7.432 1.00 91.06 135 LYS A CA 1
ATOM 1059 C C . LYS A 1 135 ? -6.090 1.984 -8.220 1.00 91.06 135 LYS A C 1
ATOM 1061 O O . LYS A 1 135 ? -5.369 1.540 -9.108 1.00 91.06 135 LYS A O 1
ATOM 1066 N N . MET A 1 136 ? -6.123 3.287 -7.910 1.00 90.94 136 MET A N 1
ATOM 1067 C CA . MET A 1 136 ? -5.372 4.307 -8.664 1.00 90.94 136 MET A CA 1
ATOM 1068 C C . MET A 1 136 ? -3.875 4.031 -8.658 1.00 90.94 136 MET A C 1
ATOM 1070 O O . MET A 1 136 ? -3.208 4.156 -9.676 1.00 90.94 136 MET A O 1
ATOM 1074 N N . LEU A 1 137 ? -3.360 3.620 -7.510 1.00 83.62 137 LEU A N 1
ATOM 1075 C CA . LEU A 1 137 ? -1.946 3.402 -7.289 1.00 83.62 137 LEU A CA 1
ATOM 1076 C C . LEU A 1 137 ? -1.349 2.261 -8.132 1.00 83.62 137 LEU A C 1
ATOM 1078 O O . LEU A 1 137 ? -0.432 2.533 -8.904 1.00 83.62 137 LEU A O 1
ATOM 1082 N N . PRO A 1 138 ? -1.817 1.003 -8.041 1.00 84.38 138 PRO A N 1
ATOM 1083 C CA . PRO A 1 138 ? -1.262 -0.057 -8.871 1.00 84.38 138 PRO A CA 1
ATOM 1084 C C . PRO A 1 138 ? -1.483 0.207 -10.368 1.00 84.38 138 PRO A C 1
ATOM 1086 O O . PRO A 1 138 ? -0.624 -0.131 -11.175 1.00 84.38 138 PRO A O 1
ATOM 1089 N N . PHE A 1 139 ? -2.570 0.880 -10.766 1.00 88.69 139 PHE A N 1
ATOM 1090 C CA . PHE A 1 139 ? -2.732 1.293 -12.163 1.00 88.69 139 PHE A CA 1
ATOM 1091 C C . PHE A 1 139 ? -1.763 2.398 -12.588 1.00 88.69 139 PHE A C 1
ATOM 1093 O O . PHE A 1 139 ? -1.274 2.356 -13.714 1.00 88.69 139 PHE A O 1
ATOM 1100 N N . ALA A 1 140 ? -1.435 3.347 -11.709 1.00 87.06 140 ALA A N 1
ATOM 1101 C CA . ALA A 1 140 ? -0.389 4.328 -11.974 1.00 87.06 140 ALA A CA 1
ATOM 1102 C C . ALA A 1 140 ? 0.962 3.635 -12.175 1.00 87.06 140 ALA A C 1
ATOM 1104 O O . ALA A 1 140 ? 1.665 3.942 -13.134 1.00 87.06 140 ALA A O 1
ATOM 1105 N N . VAL A 1 141 ? 1.287 2.644 -11.339 1.00 83.62 141 VAL A N 1
ATOM 1106 C CA . VAL A 1 141 ? 2.517 1.867 -11.511 1.00 83.62 141 VAL A CA 1
ATOM 1107 C C . VAL A 1 141 ? 2.503 1.089 -12.830 1.00 83.62 141 VAL A C 1
ATOM 1109 O O . VAL A 1 141 ? 3.472 1.170 -13.578 1.00 83.62 141 VAL A O 1
ATOM 1112 N N . LEU A 1 142 ? 1.404 0.408 -13.173 1.00 86.50 142 LEU A N 1
ATOM 1113 C CA . LEU A 1 142 ? 1.256 -0.245 -14.479 1.00 86.50 142 LEU A CA 1
ATOM 1114 C C . LEU A 1 142 ? 1.478 0.741 -15.633 1.00 86.50 142 LEU A C 1
ATOM 1116 O O . LEU A 1 142 ? 2.169 0.413 -16.590 1.00 86.50 142 LEU A O 1
ATOM 1120 N N . GLY A 1 143 ? 0.922 1.950 -15.533 1.00 86.06 143 GLY A N 1
ATOM 1121 C CA . GLY A 1 143 ? 1.105 3.003 -16.528 1.00 86.06 143 GLY A CA 1
ATOM 1122 C C . GLY A 1 143 ? 2.575 3.368 -16.729 1.00 86.06 143 GLY A C 1
ATOM 1123 O O . GLY A 1 143 ? 3.033 3.412 -17.868 1.00 86.06 143 GLY A O 1
ATOM 1124 N N . VAL A 1 144 ? 3.330 3.563 -15.643 1.00 82.19 144 VAL A N 1
ATOM 1125 C CA . VAL A 1 144 ? 4.770 3.855 -15.736 1.00 82.19 144 VAL A CA 1
ATOM 1126 C C . VAL A 1 144 ? 5.543 2.663 -16.318 1.00 82.19 144 VAL A C 1
ATOM 1128 O O . VAL A 1 144 ? 6.370 2.862 -17.204 1.00 82.19 144 VAL A O 1
ATOM 1131 N N . PHE A 1 145 ? 5.216 1.430 -15.912 1.00 80.06 145 PHE A N 1
ATOM 1132 C CA . PHE A 1 145 ? 5.845 0.212 -16.446 1.00 80.06 145 PHE A CA 1
ATOM 1133 C C . PHE A 1 145 ? 5.617 0.009 -17.951 1.00 80.06 145 PHE A C 1
ATOM 1135 O O . PHE A 1 145 ? 6.485 -0.521 -18.638 1.00 80.06 145 PHE A O 1
ATOM 1142 N N . LEU A 1 146 ? 4.452 0.397 -18.476 1.00 82.06 146 LEU A N 1
ATOM 1143 C CA . LEU A 1 146 ? 4.133 0.241 -19.899 1.00 82.06 146 LEU A CA 1
ATOM 1144 C C . LEU A 1 146 ? 4.795 1.299 -20.785 1.00 82.06 146 LEU A C 1
ATOM 1146 O O . LEU A 1 146 ? 5.070 1.022 -21.950 1.00 82.06 146 LEU A O 1
ATOM 1150 N N . VAL A 1 147 ? 5.007 2.511 -20.264 1.00 81.75 147 VAL A N 1
ATOM 1151 C CA . VAL A 1 147 ? 5.618 3.613 -21.025 1.00 81.75 147 VAL A CA 1
ATOM 1152 C C . VAL A 1 147 ? 7.114 3.386 -21.207 1.00 81.75 147 VAL A C 1
ATOM 1154 O O . VAL A 1 147 ? 7.647 3.650 -22.283 1.00 81.75 147 VAL A O 1
ATOM 1157 N N . ASP A 1 148 ? 7.781 2.869 -20.180 1.00 71.31 148 ASP A N 1
ATOM 1158 C CA . ASP A 1 148 ? 9.200 2.553 -20.235 1.00 71.31 148 ASP A CA 1
ATOM 1159 C C . ASP A 1 148 ? 9.392 1.033 -20.252 1.00 71.31 148 ASP A C 1
ATOM 1161 O O . ASP A 1 148 ? 9.504 0.392 -19.212 1.00 71.31 148 ASP A O 1
ATOM 1165 N N . ALA A 1 149 ? 9.423 0.426 -21.442 1.00 53.94 149 ALA A N 1
ATOM 1166 C CA . ALA A 1 149 ? 9.588 -1.023 -21.615 1.00 53.94 149 ALA A CA 1
ATOM 1167 C C . ALA A 1 149 ? 10.927 -1.582 -21.061 1.00 53.94 149 ALA A C 1
ATOM 1169 O O . ALA A 1 149 ? 11.119 -2.798 -21.051 1.00 53.94 149 ALA A O 1
ATOM 1170 N N . GLY A 1 150 ? 11.840 -0.718 -20.585 1.00 54.91 150 GLY A N 1
ATOM 1171 C CA . GLY A 1 150 ? 13.071 -1.061 -19.859 1.00 54.91 150 GLY A CA 1
ATOM 1172 C C . GLY A 1 150 ? 13.020 -0.830 -18.340 1.00 54.91 150 GLY A C 1
ATOM 1173 O O . GLY A 1 150 ? 14.026 -1.031 -17.665 1.00 54.91 150 GLY A O 1
ATOM 1174 N N . SER A 1 151 ? 11.870 -0.444 -17.783 1.00 55.94 151 SER A N 1
ATOM 1175 C CA . SER A 1 151 ? 11.710 -0.031 -16.375 1.00 55.94 151 SER A CA 1
ATOM 1176 C C . SER A 1 151 ? 11.918 -1.136 -15.333 1.00 55.94 151 SER A C 1
ATOM 1178 O O . SER A 1 151 ? 11.966 -0.849 -14.135 1.00 55.94 151 SER A O 1
ATOM 1180 N N . PHE A 1 152 ? 12.091 -2.399 -15.742 1.00 62.19 152 PHE A N 1
ATOM 1181 C CA . PHE A 1 152 ? 12.527 -3.445 -14.818 1.00 62.19 152 PHE A CA 1
ATOM 1182 C C . PHE A 1 152 ? 14.023 -3.290 -14.533 1.00 62.19 152 PHE A C 1
ATOM 1184 O O . PHE A 1 152 ? 14.884 -3.905 -15.164 1.00 62.19 152 PHE A O 1
ATOM 1191 N N . ASN A 1 153 ? 14.330 -2.422 -13.573 1.00 68.88 153 ASN A N 1
ATOM 1192 C CA . ASN A 1 153 ? 15.695 -2.153 -13.178 1.00 68.88 153 ASN A CA 1
ATOM 1193 C C . ASN A 1 153 ? 16.250 -3.342 -12.371 1.00 68.88 153 ASN A C 1
ATOM 1195 O O . ASN A 1 153 ? 16.025 -3.466 -11.167 1.00 68.88 153 ASN A O 1
ATOM 1199 N N . TRP A 1 154 ? 16.994 -4.229 -13.034 1.00 78.00 154 TRP A N 1
ATOM 1200 C CA . TRP A 1 154 ? 17.678 -5.350 -12.380 1.00 78.00 154 TRP A CA 1
ATOM 1201 C C . TRP A 1 154 ? 18.671 -4.896 -11.298 1.00 78.00 154 TRP A C 1
ATOM 1203 O O . TRP A 1 154 ? 18.900 -5.629 -10.336 1.00 78.00 154 TRP A O 1
ATOM 1213 N N . ASP A 1 155 ? 19.199 -3.674 -11.402 1.00 82.56 155 ASP A N 1
ATOM 1214 C CA . ASP A 1 155 ? 20.025 -3.052 -10.363 1.00 82.56 155 ASP A C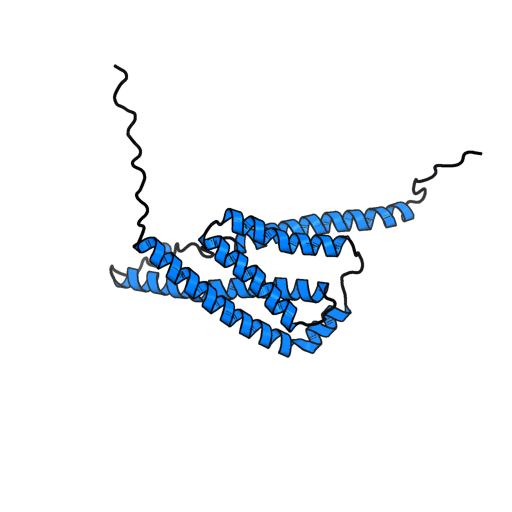A 1
ATOM 1215 C C . ASP A 1 155 ? 19.196 -2.672 -9.123 1.00 82.56 155 ASP A C 1
ATOM 1217 O O . ASP A 1 155 ? 19.662 -2.779 -7.993 1.00 82.56 155 ASP A O 1
ATOM 1221 N N . ALA A 1 156 ? 17.914 -2.331 -9.287 1.00 80.75 156 ALA A N 1
ATOM 1222 C CA . ALA A 1 156 ? 17.021 -2.111 -8.149 1.00 80.75 156 ALA A CA 1
ATOM 1223 C C . ALA A 1 156 ? 16.801 -3.399 -7.343 1.00 80.75 156 ALA A C 1
ATOM 1225 O O . ALA A 1 156 ? 16.737 -3.361 -6.115 1.00 80.75 156 ALA A O 1
ATOM 1226 N N . VAL A 1 157 ? 16.724 -4.550 -8.022 1.00 84.75 157 VAL A N 1
ATOM 1227 C CA . VAL A 1 157 ? 16.599 -5.861 -7.367 1.00 84.75 157 VAL A CA 1
ATOM 1228 C C . VAL A 1 157 ? 17.865 -6.189 -6.576 1.00 84.75 157 VAL A C 1
ATOM 1230 O O . VAL A 1 157 ? 17.767 -6.608 -5.422 1.00 84.75 157 VAL A O 1
ATOM 1233 N N . SER A 1 158 ? 19.048 -5.974 -7.164 1.00 84.81 158 SER A N 1
ATOM 1234 C CA . SER A 1 158 ? 20.326 -6.232 -6.489 1.00 84.81 158 SER A CA 1
ATOM 1235 C C . SER A 1 158 ? 20.513 -5.317 -5.273 1.00 84.81 158 SER A C 1
ATOM 1237 O O . SER A 1 158 ? 20.886 -5.796 -4.201 1.00 84.81 158 SER A O 1
ATOM 1239 N N . LYS A 1 159 ? 20.163 -4.029 -5.393 1.00 85.62 159 LYS A N 1
ATOM 1240 C CA . LYS A 1 159 ? 20.154 -3.061 -4.286 1.00 85.62 159 LYS A CA 1
ATOM 1241 C C . LYS A 1 159 ? 19.171 -3.450 -3.186 1.00 85.62 159 LYS A C 1
ATOM 1243 O O . LYS A 1 159 ? 19.535 -3.380 -2.014 1.00 85.62 159 LYS A O 1
ATOM 1248 N N . LEU A 1 160 ? 17.960 -3.889 -3.542 1.00 86.06 160 LEU A N 1
ATOM 1249 C CA . LEU A 1 160 ? 16.969 -4.365 -2.574 1.00 86.06 160 LEU A CA 1
ATOM 1250 C C . LEU A 1 160 ? 17.495 -5.577 -1.800 1.00 86.06 160 LEU A C 1
ATOM 1252 O O . LEU A 1 160 ? 17.372 -5.613 -0.580 1.00 86.06 160 LEU A O 1
ATOM 1256 N N . TRP A 1 161 ? 18.154 -6.515 -2.487 1.00 87.00 161 TRP A N 1
ATOM 1257 C CA . TRP A 1 161 ? 18.811 -7.663 -1.856 1.00 87.00 161 TRP A CA 1
ATOM 1258 C C . TRP A 1 161 ? 19.987 -7.262 -0.957 1.00 87.00 161 TRP A C 1
ATOM 1260 O O . TRP A 1 161 ? 20.164 -7.826 0.120 1.00 87.00 161 TRP A O 1
ATOM 1270 N N . GLY A 1 162 ? 20.783 -6.279 -1.379 1.00 87.81 162 GLY A N 1
ATOM 1271 C CA . GLY A 1 162 ? 21.919 -5.773 -0.607 1.00 87.81 162 GLY A CA 1
ATOM 1272 C C . GLY A 1 162 ? 21.524 -4.954 0.626 1.00 87.81 162 GLY A C 1
ATOM 1273 O O . GLY A 1 162 ? 22.319 -4.835 1.552 1.00 87.81 162 GLY A O 1
ATOM 1274 N N . GLN A 1 163 ? 20.308 -4.401 0.655 1.00 87.25 163 GLN A N 1
ATOM 1275 C CA . GLN A 1 163 ? 19.810 -3.521 1.721 1.00 87.25 163 GLN A CA 1
ATOM 1276 C C . GLN A 1 163 ? 18.592 -4.100 2.457 1.00 87.25 163 GLN A C 1
ATOM 1278 O O . GLN A 1 163 ? 17.787 -3.352 3.021 1.00 87.25 163 GLN A O 1
ATOM 1283 N N . LEU A 1 164 ? 18.460 -5.431 2.488 1.00 87.94 164 LEU A N 1
ATOM 1284 C CA . LEU A 1 164 ? 17.346 -6.105 3.161 1.00 87.94 164 LEU A CA 1
ATOM 1285 C C . LEU A 1 164 ? 17.237 -5.733 4.640 1.00 87.94 164 LEU A C 1
ATOM 1287 O O . LEU A 1 164 ? 16.122 -5.602 5.130 1.00 87.94 164 LEU A O 1
ATOM 1291 N N . ASP A 1 165 ? 18.353 -5.500 5.333 1.00 89.62 165 ASP A N 1
ATOM 1292 C CA . ASP A 1 165 ? 18.336 -5.111 6.747 1.00 89.62 165 ASP A CA 1
ATOM 1293 C C . ASP A 1 165 ? 17.649 -3.753 6.952 1.00 89.62 165 ASP A C 1
ATOM 1295 O O . ASP A 1 165 ? 16.745 -3.616 7.778 1.00 89.62 165 ASP A O 1
ATOM 1299 N N . VAL A 1 166 ? 18.021 -2.750 6.149 1.00 88.06 166 VAL A N 1
ATOM 1300 C CA . VAL A 1 166 ? 17.426 -1.402 6.197 1.00 88.06 166 VAL A CA 1
ATOM 1301 C C . VAL A 1 166 ? 15.951 -1.460 5.811 1.00 88.06 166 VAL A C 1
ATOM 1303 O O . VAL A 1 166 ? 15.099 -0.848 6.465 1.00 88.06 166 VAL A O 1
ATOM 1306 N N . PHE A 1 167 ? 15.636 -2.231 4.771 1.00 88.44 167 PHE A N 1
ATOM 1307 C CA . PHE A 1 167 ? 14.269 -2.444 4.322 1.00 88.44 167 PHE A CA 1
ATOM 1308 C C . PHE A 1 167 ? 13.418 -3.127 5.400 1.00 88.44 167 PHE A C 1
ATOM 1310 O O . PHE A 1 167 ? 12.318 -2.664 5.693 1.00 88.44 167 PHE A O 1
ATOM 1317 N N . ALA A 1 168 ? 13.934 -4.177 6.043 1.00 89.06 168 ALA A N 1
ATOM 1318 C CA . ALA A 1 168 ? 13.247 -4.924 7.090 1.00 89.06 168 ALA A CA 1
ATOM 1319 C C . ALA A 1 168 ? 13.000 -4.071 8.338 1.00 89.06 168 ALA A C 1
ATOM 1321 O O . ALA A 1 168 ? 11.907 -4.128 8.898 1.00 89.06 168 ALA A O 1
ATOM 1322 N N . ILE A 1 169 ? 13.965 -3.239 8.745 1.00 91.44 169 ILE A N 1
ATOM 1323 C CA . ILE A 1 169 ? 13.787 -2.297 9.860 1.00 91.44 169 ILE A CA 1
ATOM 1324 C C . ILE A 1 169 ? 12.683 -1.288 9.525 1.00 91.44 169 ILE A C 1
ATOM 1326 O O . ILE A 1 169 ? 11.754 -1.106 10.311 1.00 91.44 169 ILE A O 1
ATOM 1330 N N . SER A 1 170 ? 12.736 -0.686 8.335 1.00 89.38 170 SER A N 1
ATOM 1331 C CA . SER A 1 170 ? 11.736 0.291 7.876 1.00 89.38 170 SER A CA 1
ATOM 1332 C C . SER A 1 170 ? 10.340 -0.330 7.772 1.00 89.38 170 SER A C 1
ATOM 1334 O O . SER A 1 170 ? 9.333 0.271 8.161 1.00 89.38 170 SER A O 1
ATOM 1336 N N . PHE A 1 171 ? 10.277 -1.567 7.278 1.00 90.06 171 PHE A N 1
ATOM 1337 C CA . PHE A 1 171 ? 9.057 -2.352 7.186 1.00 90.06 171 PHE A CA 1
ATOM 1338 C C . PHE A 1 171 ? 8.498 -2.690 8.570 1.00 90.06 171 PHE A C 1
ATOM 1340 O O . PHE A 1 171 ? 7.304 -2.519 8.801 1.00 90.06 171 PHE A O 1
ATOM 1347 N N . ALA A 1 172 ? 9.346 -3.095 9.517 1.00 90.81 172 ALA A N 1
ATOM 1348 C C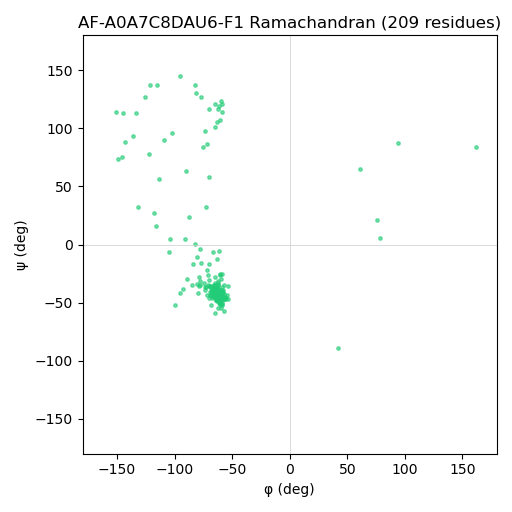A . ALA A 1 172 ? 8.942 -3.365 10.892 1.00 90.81 172 ALA A CA 1
ATOM 1349 C C . ALA A 1 172 ? 8.394 -2.102 11.577 1.00 90.81 172 ALA A C 1
ATOM 1351 O O . ALA A 1 172 ? 7.332 -2.155 12.200 1.00 90.81 172 ALA A O 1
ATOM 1352 N N . SER A 1 173 ? 9.050 -0.948 11.406 1.00 90.56 173 SER A N 1
ATOM 1353 C 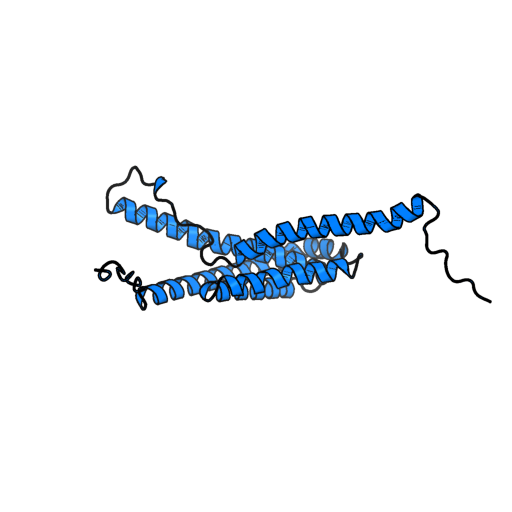CA . SER A 1 173 ? 8.534 0.341 11.890 1.00 90.56 173 SER A CA 1
ATOM 1354 C C . SER A 1 173 ? 7.166 0.671 11.286 1.00 90.56 173 SER A C 1
ATOM 1356 O O . SER A 1 173 ? 6.257 1.110 11.992 1.00 90.56 173 SER A O 1
ATOM 1358 N N . SER A 1 174 ? 6.984 0.394 9.996 1.00 89.00 174 SER A N 1
ATOM 1359 C CA . SER A 1 174 ? 5.711 0.595 9.301 1.00 89.00 174 SER A CA 1
ATOM 1360 C C . SER A 1 174 ? 4.624 -0.378 9.757 1.00 89.00 174 SER A C 1
ATOM 1362 O O . SER A 1 174 ? 3.464 0.005 9.879 1.00 89.00 174 SER A O 1
ATOM 1364 N N . MET A 1 175 ? 4.980 -1.622 10.077 1.00 90.94 175 MET A N 1
ATOM 1365 C CA . MET A 1 175 ? 4.061 -2.604 10.650 1.00 90.94 175 MET A CA 1
ATOM 1366 C C . MET A 1 175 ? 3.549 -2.146 12.018 1.00 90.94 175 MET A C 1
ATOM 1368 O O . MET A 1 175 ? 2.346 -2.210 12.262 1.00 90.94 175 MET A O 1
ATOM 1372 N N . VAL A 1 176 ? 4.420 -1.607 12.879 1.00 91.00 176 VAL A N 1
ATOM 1373 C CA . VAL A 1 176 ? 3.995 -0.997 14.152 1.00 91.00 176 VAL A CA 1
ATOM 1374 C C . VAL A 1 176 ? 3.012 0.149 13.901 1.00 91.00 176 VAL A C 1
ATOM 1376 O O . VAL A 1 176 ? 1.963 0.204 14.542 1.00 91.00 176 VAL A O 1
ATOM 1379 N N . LEU A 1 177 ? 3.294 1.026 12.933 1.00 91.69 177 LEU A N 1
ATOM 1380 C CA . LEU A 1 177 ? 2.392 2.121 12.572 1.00 91.69 177 LEU A CA 1
ATOM 1381 C C . LEU A 1 177 ? 1.023 1.616 12.088 1.00 91.69 177 LEU A C 1
ATOM 1383 O O . LEU A 1 177 ? -0.005 2.130 12.523 1.00 91.69 177 LEU A O 1
ATOM 1387 N N . VAL A 1 178 ? 0.995 0.595 11.228 1.00 90.44 178 VAL A N 1
ATOM 1388 C CA . VAL A 1 178 ? -0.244 -0.022 10.728 1.00 90.44 178 VAL A CA 1
ATOM 1389 C C . VAL A 1 178 ? -1.048 -0.653 11.865 1.00 90.44 178 VAL A C 1
ATOM 1391 O O . VAL A 1 178 ? -2.263 -0.473 11.918 1.00 90.44 178 VAL A O 1
ATOM 1394 N N . VAL A 1 179 ? -0.391 -1.346 12.802 1.00 89.62 179 VAL A N 1
ATOM 1395 C CA . VAL A 1 179 ? -1.043 -1.909 13.996 1.00 89.62 179 VAL A CA 1
ATOM 1396 C C . VAL A 1 179 ? -1.692 -0.803 14.827 1.00 89.62 179 VAL A C 1
ATOM 1398 O O . VAL A 1 179 ? -2.859 -0.926 15.205 1.00 89.62 179 VAL A O 1
ATOM 1401 N N . LEU A 1 180 ? -0.964 0.287 15.093 1.00 90.50 180 LEU A N 1
ATOM 1402 C CA . LEU A 1 180 ? -1.489 1.426 15.848 1.00 90.50 180 LEU A CA 1
ATOM 1403 C C . LEU A 1 180 ? -2.679 2.071 15.131 1.00 90.50 180 LEU A C 1
ATOM 1405 O O . LEU A 1 180 ? -3.721 2.283 15.751 1.00 90.50 180 LEU A O 1
ATOM 1409 N N . LEU A 1 181 ? -2.548 2.329 13.829 1.00 91.56 181 LEU A N 1
ATOM 1410 C CA . LEU A 1 181 ? -3.599 2.923 13.007 1.00 91.56 181 LEU A CA 1
ATOM 1411 C C . LEU A 1 181 ? -4.869 2.068 13.017 1.00 91.56 181 LEU A C 1
ATOM 1413 O O . LEU A 1 181 ? -5.949 2.576 13.309 1.00 91.56 181 LEU A O 1
ATOM 1417 N N . GLU A 1 182 ? -4.745 0.771 12.739 1.00 88.62 182 GLU A N 1
ATOM 1418 C CA . GLU A 1 182 ? -5.888 -0.142 12.694 1.00 88.62 182 GLU A CA 1
ATOM 1419 C C . GLU A 1 182 ? -6.556 -0.251 14.074 1.00 88.62 182 GLU A C 1
ATOM 1421 O O . GLU A 1 182 ? -7.781 -0.245 14.176 1.00 88.62 182 GLU A O 1
ATOM 1426 N N . THR A 1 183 ? -5.768 -0.265 15.153 1.00 84.81 183 THR A N 1
ATOM 1427 C CA . THR A 1 183 ? -6.298 -0.279 16.526 1.00 84.81 183 THR A CA 1
ATOM 1428 C C . THR A 1 183 ? -7.104 0.985 16.827 1.00 84.81 183 THR A C 1
ATOM 1430 O O . THR A 1 183 ? -8.221 0.895 17.338 1.00 84.81 183 THR A O 1
ATOM 1433 N N . ILE A 1 184 ? -6.582 2.163 16.472 1.00 89.31 184 ILE A N 1
ATOM 1434 C CA . ILE A 1 184 ? -7.275 3.445 16.664 1.00 89.31 184 ILE A CA 1
ATOM 1435 C C . ILE A 1 184 ? -8.580 3.475 15.867 1.00 89.31 184 ILE A C 1
ATOM 1437 O O . ILE A 1 184 ? -9.629 3.792 16.427 1.00 89.31 184 ILE A O 1
ATOM 1441 N N . LEU A 1 185 ? -8.544 3.103 14.584 1.00 87.06 185 LEU A N 1
ATOM 1442 C CA . LEU A 1 185 ? -9.728 3.102 13.722 1.00 87.06 185 LEU A CA 1
ATOM 1443 C C . LEU A 1 185 ? -10.830 2.182 14.260 1.00 87.06 185 LEU A C 1
ATOM 1445 O O . LEU A 1 185 ? -11.998 2.569 14.264 1.00 87.06 185 LEU A O 1
ATOM 1449 N N . ARG A 1 186 ? -10.465 1.015 14.801 1.00 82.19 186 ARG A N 1
ATOM 1450 C CA . ARG A 1 186 ? -11.414 0.089 15.437 1.00 82.19 186 ARG A CA 1
ATOM 1451 C C . ARG A 1 186 ? -12.023 0.633 16.725 1.00 82.19 186 ARG A C 1
ATOM 1453 O O . ARG A 1 186 ? -13.219 0.452 16.968 1.00 82.19 186 ARG A O 1
ATOM 1460 N N . ILE A 1 18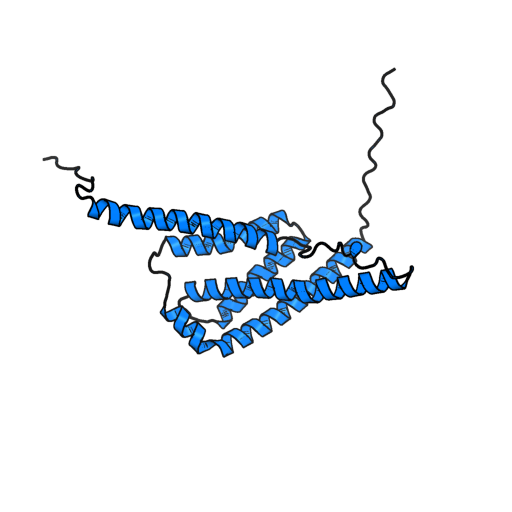7 ? -11.228 1.298 17.562 1.00 82.50 187 ILE A N 1
ATOM 1461 C CA . ILE A 1 187 ? -11.746 1.954 18.771 1.00 82.50 187 ILE A CA 1
ATOM 1462 C C . ILE A 1 187 ? -12.761 3.028 18.366 1.00 82.50 187 ILE A C 1
ATOM 1464 O O . ILE A 1 187 ? -13.871 3.062 18.898 1.00 82.50 187 ILE A O 1
ATOM 1468 N N . LEU A 1 188 ? -12.423 3.853 17.370 1.00 86.62 188 LEU A N 1
ATOM 1469 C CA . LEU A 1 188 ? -13.307 4.900 16.856 1.00 86.62 188 LEU A CA 1
ATOM 1470 C C . LEU A 1 188 ? -14.581 4.333 16.221 1.00 86.62 188 LEU A C 1
ATOM 1472 O O . LEU A 1 188 ? -15.664 4.870 16.450 1.00 86.62 188 LEU A O 1
ATOM 1476 N N . SER A 1 189 ? -14.490 3.240 15.459 1.00 80.94 189 SER A N 1
ATOM 1477 C CA . SER A 1 189 ? -15.664 2.615 14.842 1.00 80.94 189 SER A CA 1
ATOM 1478 C C . SER A 1 189 ? -16.615 2.039 15.887 1.00 80.94 189 SER A C 1
ATOM 1480 O O . SER A 1 189 ? -17.827 2.208 15.772 1.00 80.94 189 SER A O 1
ATOM 1482 N N . THR A 1 190 ? -16.068 1.417 16.932 1.00 77.94 190 THR A N 1
ATOM 1483 C CA . THR A 1 190 ? -16.849 0.883 18.056 1.00 77.94 190 THR A CA 1
ATOM 1484 C C . THR A 1 190 ? -17.519 2.016 18.836 1.00 77.94 190 THR A C 1
ATOM 1486 O O . THR A 1 190 ? -18.701 1.931 19.167 1.00 77.94 190 THR A O 1
ATOM 1489 N N . LEU A 1 191 ? -16.800 3.122 19.060 1.00 80.94 191 LEU A N 1
ATOM 1490 C CA . LEU A 1 191 ? -17.346 4.312 19.713 1.00 80.94 191 LEU A CA 1
ATOM 1491 C C . LEU A 1 191 ? -18.451 4.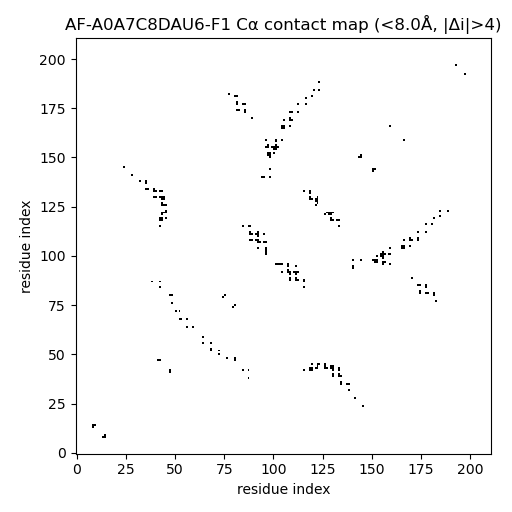982 18.874 1.00 80.94 191 LEU A C 1
ATOM 1493 O O . LEU A 1 191 ? -19.460 5.433 19.408 1.00 80.94 191 LEU A O 1
ATOM 1497 N N . LYS A 1 192 ? -18.309 5.017 17.546 1.00 81.38 192 LYS A N 1
ATOM 1498 C CA . LYS A 1 192 ? -19.361 5.529 16.658 1.00 81.38 192 LYS A CA 1
ATOM 1499 C C . LYS A 1 192 ? -20.625 4.668 16.732 1.00 81.38 192 LYS A C 1
ATOM 1501 O O . LYS A 1 192 ? -21.720 5.214 16.804 1.00 81.38 192 LYS A O 1
ATOM 1506 N N . GLN A 1 193 ? -20.476 3.343 16.737 1.00 79.56 193 GLN A N 1
ATOM 1507 C CA . GLN A 1 193 ? -21.605 2.407 16.803 1.00 79.56 193 GLN A CA 1
ATOM 1508 C C . GLN A 1 193 ? -22.370 2.483 18.129 1.00 79.56 193 GLN A C 1
ATOM 1510 O O . GLN A 1 193 ? -23.589 2.351 18.123 1.00 79.56 193 GLN A O 1
ATOM 1515 N N . ILE A 1 194 ? -21.684 2.711 19.254 1.00 78.44 194 ILE A N 1
ATOM 1516 C CA . ILE A 1 194 ? -22.358 2.839 20.555 1.00 78.44 194 ILE A CA 1
ATOM 1517 C C . ILE A 1 194 ? -23.089 4.181 20.707 1.00 78.44 194 ILE A C 1
ATOM 1519 O O . ILE A 1 194 ? -24.138 4.224 21.340 1.00 78.44 194 ILE A O 1
ATOM 1523 N N . ILE A 1 195 ? -22.562 5.265 20.122 1.00 81.44 195 ILE A N 1
ATOM 1524 C CA . ILE A 1 195 ? -23.178 6.601 20.193 1.00 81.44 195 ILE A CA 1
ATOM 1525 C C . ILE A 1 195 ? -24.348 6.731 19.210 1.00 81.44 195 ILE A C 1
ATOM 1527 O O . ILE A 1 195 ? -25.339 7.380 19.532 1.00 81.44 195 ILE A O 1
ATOM 1531 N N . TRP A 1 196 ? -24.249 6.112 18.029 1.00 73.50 196 TRP A N 1
ATOM 1532 C CA . TRP A 1 196 ? -25.284 6.147 16.994 1.00 73.50 196 TRP A CA 1
ATOM 1533 C C . TRP A 1 196 ? -25.745 4.723 16.642 1.00 73.50 196 TRP A C 1
ATOM 1535 O O . TRP A 1 196 ? -25.329 4.173 15.614 1.00 73.50 196 TRP A O 1
ATOM 1545 N N . PRO A 1 197 ? -26.589 4.091 17.481 1.00 66.69 197 PRO A N 1
ATOM 1546 C CA . PRO A 1 197 ? -27.248 2.850 17.107 1.00 66.69 197 PRO A CA 1
ATOM 1547 C C . PRO A 1 197 ? -28.086 3.126 15.857 1.00 66.69 197 PRO A C 1
ATOM 1549 O O . PRO A 1 197 ? -28.897 4.047 15.841 1.00 66.69 197 PRO A O 1
ATOM 1552 N N . HIS A 1 198 ? -27.845 2.376 14.785 1.00 56.84 198 HIS A N 1
ATOM 1553 C CA . HIS A 1 198 ? -28.579 2.523 13.532 1.00 56.84 198 HIS A CA 1
ATOM 1554 C C . HIS A 1 198 ? -30.069 2.251 13.804 1.00 56.84 198 HIS A C 1
ATOM 1556 O O . HIS A 1 198 ? -30.444 1.108 14.072 1.00 56.84 198 HIS A O 1
ATOM 1562 N N . GLU A 1 199 ? -30.906 3.290 13.796 1.00 54.31 199 GLU A N 1
ATOM 1563 C CA . GLU A 1 199 ? -32.360 3.135 13.815 1.00 54.31 199 GLU A CA 1
ATOM 1564 C C . GLU A 1 199 ? -32.756 2.384 12.543 1.00 54.31 199 GLU A C 1
ATOM 1566 O O . GLU A 1 199 ? -32.483 2.822 11.425 1.00 54.31 199 GLU A O 1
ATOM 1571 N N . ILE A 1 200 ? -33.323 1.192 12.721 1.00 57.38 200 ILE A N 1
ATOM 1572 C CA . ILE A 1 200 ? -33.831 0.377 11.622 1.00 57.38 200 ILE A CA 1
ATOM 1573 C C . ILE A 1 200 ? -34.992 1.172 11.012 1.00 57.38 200 ILE A C 1
ATOM 1575 O O . ILE A 1 200 ? -35.940 1.463 11.745 1.00 57.38 200 ILE A O 1
ATOM 1579 N N . PRO A 1 201 ? -34.961 1.542 9.718 1.00 46.78 201 PRO A N 1
ATOM 1580 C CA . PRO A 1 201 ? -36.108 2.190 9.109 1.00 46.78 201 PRO A CA 1
ATOM 1581 C C . PRO A 1 201 ? -37.288 1.221 9.186 1.00 46.78 201 PRO A C 1
ATOM 1583 O O . PRO A 1 201 ? -37.226 0.099 8.676 1.00 46.78 201 PRO A O 1
ATOM 1586 N N . HIS A 1 202 ? -38.342 1.647 9.880 1.00 47.91 202 HIS A N 1
ATOM 1587 C CA . HIS A 1 202 ? -39.618 0.957 9.874 1.00 47.91 202 HIS A CA 1
ATOM 1588 C C . HIS A 1 202 ? -40.099 0.909 8.425 1.00 47.91 202 HIS A C 1
ATOM 1590 O O . HIS A 1 202 ? -40.339 1.941 7.803 1.00 47.91 202 HIS A O 1
ATOM 1596 N N . VAL A 1 203 ? -40.173 -0.298 7.867 1.00 61.06 203 VAL A N 1
ATOM 1597 C CA . VAL A 1 203 ? -40.893 -0.537 6.620 1.00 61.06 203 VAL A CA 1
ATOM 1598 C C . VAL A 1 203 ? -42.357 -0.253 6.938 1.00 61.06 203 VAL A C 1
ATOM 1600 O O . VAL A 1 203 ? -43.004 -1.051 7.614 1.00 61.06 203 VAL A O 1
ATOM 1603 N N . GLU A 1 204 ? -42.828 0.927 6.541 1.00 51.69 204 GLU A N 1
ATOM 1604 C CA . GLU A 1 204 ? -44.234 1.312 6.614 1.00 51.69 204 GLU A CA 1
ATOM 1605 C C . GLU A 1 204 ? -45.040 0.295 5.792 1.00 51.69 204 GLU A C 1
ATOM 1607 O O . GLU A 1 204 ? -44.770 0.056 4.611 1.00 51.69 204 GLU A O 1
ATOM 1612 N N . ASP A 1 205 ? -45.982 -0.364 6.455 1.00 56.09 205 ASP A N 1
ATOM 1613 C CA . ASP A 1 205 ? -46.870 -1.366 5.881 1.00 56.09 205 ASP A CA 1
ATOM 1614 C C . ASP A 1 205 ? -47.895 -0.658 4.975 1.00 56.09 205 ASP A C 1
ATOM 1616 O O . ASP A 1 205 ? -48.987 -0.291 5.409 1.00 56.09 205 ASP A O 1
ATOM 1620 N N . GLU A 1 206 ? -47.544 -0.424 3.704 1.00 56.09 206 GLU A N 1
ATOM 1621 C CA . GLU A 1 206 ? -48.474 0.042 2.658 1.00 56.09 206 GLU A CA 1
ATOM 1622 C C . GLU A 1 206 ? -49.485 -1.060 2.271 1.00 56.09 206 GLU A C 1
ATOM 1624 O O . GLU A 1 206 ? -49.588 -1.490 1.119 1.00 56.09 206 GLU A O 1
ATOM 1629 N N . ARG A 1 207 ? -50.257 -1.556 3.241 1.00 60.25 207 ARG A N 1
ATOM 1630 C CA . ARG A 1 207 ? -51.356 -2.502 3.006 1.00 60.25 207 ARG A CA 1
ATOM 1631 C C . ARG A 1 207 ? -52.661 -2.127 3.687 1.00 60.25 207 ARG A C 1
ATOM 1633 O O . ARG A 1 207 ? -53.433 -3.015 4.024 1.00 60.25 207 ARG A O 1
ATOM 1640 N N . ILE A 1 208 ? -52.974 -0.846 3.855 1.00 57.41 208 ILE A N 1
ATOM 1641 C CA . ILE A 1 208 ? -54.340 -0.454 4.228 1.00 57.41 208 ILE A CA 1
ATOM 1642 C C . ILE A 1 208 ? -54.703 0.852 3.524 1.00 57.41 208 ILE A C 1
ATOM 1644 O O . ILE A 1 208 ? -54.438 1.924 4.045 1.00 57.41 208 ILE A O 1
ATOM 1648 N N . HIS A 1 209 ? -55.249 0.740 2.311 1.00 54.28 209 HIS A N 1
ATOM 1649 C CA . HIS A 1 209 ? -56.343 1.560 1.763 1.00 54.28 209 HIS A CA 1
ATOM 1650 C C . HIS A 1 209 ? -56.377 1.429 0.239 1.00 54.28 209 HIS A C 1
ATOM 1652 O O . HIS A 1 209 ? -55.832 2.249 -0.486 1.00 54.28 209 HIS A O 1
ATOM 1658 N N . ASN A 1 210 ? -57.035 0.374 -0.229 1.00 52.50 210 ASN A N 1
ATOM 1659 C CA . ASN A 1 210 ? -57.722 0.348 -1.516 1.00 52.50 210 ASN A CA 1
ATOM 1660 C C . ASN A 1 210 ? -58.959 -0.538 -1.308 1.00 52.50 210 ASN A C 1
ATOM 1662 O O . ASN A 1 210 ? -58.958 -1.714 -1.668 1.00 52.50 210 ASN A O 1
ATOM 1666 N N . GLU A 1 211 ? -59.958 0.030 -0.631 1.00 49.34 211 GLU A N 1
ATOM 1667 C CA . GLU A 1 211 ? -61.363 -0.395 -0.691 1.00 49.34 211 GLU A CA 1
ATOM 1668 C C . GLU A 1 211 ? -62.171 0.730 -1.339 1.00 49.34 211 GLU A C 1
ATOM 1670 O O . GLU A 1 211 ? -61.903 1.906 -0.993 1.00 49.34 211 GLU A O 1
#

Secondary structure (DSSP, 8-state):
-------S--SHHHHHHHHHHHHHHHHHHHHHHHHHHHHHHHHH-S-SS----GGG-TT--HHHHHHHHHHHHHHHHHHHHHHHHHHHHHHHHHHHHHHTTT--HHHHHHHHHHHHHHHHHHHTT-HHHHHHHHHHHHHHHHHHHHH-TT---HHHHHHHHHTHHHHHHHHHHHHHHHHHHHHHHHHHHHHHHHHS--PPP------S---

Solvent-accessible surface area (backbone atoms only — not comparable to full-atom values): 11869 Å² total; per-residue (Å²): 143,84,87,81,84,86,91,64,72,91,42,76,63,60,42,47,70,57,48,50,58,53,52,52,49,52,54,48,50,54,57,49,51,55,51,48,54,55,50,18,54,52,58,9,38,70,72,83,64,82,86,76,60,75,79,82,45,86,86,48,66,77,66,60,33,53,49,52,51,48,49,53,49,49,51,53,55,65,53,48,46,37,53,53,52,38,52,51,28,50,55,44,17,52,54,46,23,34,68,55,52,34,58,58,54,58,58,30,38,51,52,26,41,52,52,52,48,49,22,43,59,35,14,77,78,37,41,69,61,8,32,58,56,42,44,48,54,62,50,50,50,51,52,54,49,65,75,37,86,73,50,77,36,66,64,9,54,52,42,47,66,75,38,43,69,61,42,50,52,44,46,51,57,46,40,53,50,44,40,53,52,54,51,50,52,50,52,52,52,53,52,48,47,72,76,54,66,81,78,76,79,78,78,76,77,90,79,83,88,88,128

Foldseek 3Di:
DDDDDDPDPPDPVVCCVPVVVVVVLVVVCVVLVVVLVVQLLCLLAQQNDDLPPVPVQPPDDDPVSCVVSVVCSCCCRLPVVLVVLLVQLLVQLLLVLLQVLLPDSLVSSVVSLVQSLVLNLVSLVPSVVSSVSSSVRSVVSSVSCVVDVPSRNPSSVVSCVVCVVVNVVSSVVSSVVSSVSSVVSVVVSVVVCVVCVPDDPPPPPPPDDDD

Sequence (211 aa):
MNNSAVILPTNLESFTDQVLPVFAAIAGIVVYSTFVFKFYRFLATRDLIDANLSQYSEGFTGFMKRLVNGILLIIQNILFAPFLISFWVLILAVILTLLSGGDDLYWNVLVATSIVGSVRVISYFSEDLSRDVAKMLPFAVLGVFLVDAGSFNWDAVSKLWGQLDVFAISFASSMVLVVLLETILRILSTLKQIIWPHEIPHVEDERIHNE

Radius of gyration: 25.25 Å; Cα contacts (8 Å, |Δi|>4): 151; chains: 1; bounding box: 83×41×86 Å